Protein AF-A0A3C0NH94-F1 (afdb_monomer_lite)

Secondary structure (DSSP, 8-state):
---------------TTSS-EEEEEESSGGGEEEEEEEEE-TTS-EEEEEEEEE-BTBS-GGGTTTEEESSSEEEEEEE-S--SSEEEEEEEEEEE--SSS--EEEEEPPPEEE----PPPEEEEEEETTEEP-S-------TTS---EEEEEEEEE--TT--EEETTTTEEE-SEEEEEEE--SSTT---

pLDDT: mean 84.08, std 17.81, range [26.55, 98.25]

Foldseek 3Di:
DDDDDDDDDDPDPDDLPQFDFDKDKAAPCVFFAKKWKFKAAPVRHGPFDIDMFGCPVHGDPLQPVAWDDDNMIIGGRRGTPHRDFGKIKMKMKTAGPDPDDDRIDIDIDDIDGDHDPWWDKDWPAWDKQNHGDDPDDDDDADPVDGDFWIKIWTAIDGDPPDWDADPPPDGTDDRTDIDIATDDSDPPDHD

Sequence (191 aa):
INPSLGNQPSGVNPSPRDTILLNWTITNPKQLKQLKLIGRAPDGSVNSELKRFDFSKGIPNVLKNFCNLQEELTCKNVPTDARTPGDYVFEITADSNKESGENTISLKTDTIKIKPNIVPLKIVQLKVNDQAADTKYFIPLNSSKPIRFATISWQVEGGKDMKIELLPSPGKIPPVGCIIYPLSQQPSSQT

Structure (mmCIF, N/CA/C/O backbone):
data_AF-A0A3C0NH94-F1
#
_entry.id   AF-A0A3C0NH94-F1
#
loop_
_atom_site.group_PDB
_atom_site.id
_atom_site.type_symbol
_atom_site.label_atom_id
_atom_site.label_alt_id
_atom_site.label_comp_id
_atom_site.label_asym_id
_atom_site.label_entity_id
_atom_site.label_seq_id
_atom_site.pdbx_PDB_ins_code
_atom_site.Cartn_x
_atom_site.Cartn_y
_atom_site.Cartn_z
_atom_site.occupancy
_atom_site.B_iso_or_equiv
_atom_site.auth_seq_id
_atom_site.auth_comp_id
_atom_site.auth_asym_id
_atom_site.auth_atom_id
_atom_site.pdbx_PDB_model_num
ATOM 1 N N . ILE A 1 1 ? 18.261 -26.776 9.999 1.00 36.19 1 ILE A N 1
ATOM 2 C CA . ILE A 1 1 ? 17.664 -27.460 8.827 1.00 36.19 1 ILE A CA 1
ATOM 3 C C . ILE A 1 1 ? 17.069 -26.376 7.940 1.00 36.19 1 ILE A C 1
ATOM 5 O O . ILE A 1 1 ? 16.247 -25.608 8.418 1.00 36.19 1 ILE A O 1
ATOM 9 N N . ASN A 1 2 ? 17.590 -26.252 6.719 1.00 31.31 2 ASN A N 1
ATOM 10 C CA . ASN A 1 2 ? 17.098 -25.350 5.672 1.00 31.31 2 ASN A CA 1
ATOM 11 C C . ASN A 1 2 ? 15.660 -25.728 5.274 1.00 31.31 2 ASN A C 1
ATOM 13 O O . ASN A 1 2 ? 15.314 -26.909 5.353 1.00 31.31 2 ASN A O 1
ATOM 17 N N . PRO A 1 3 ? 14.883 -24.786 4.724 1.00 32.97 3 PRO A N 1
ATOM 18 C CA . PRO A 1 3 ? 14.208 -25.145 3.482 1.00 32.97 3 PRO A CA 1
ATOM 19 C C . PRO A 1 3 ? 14.277 -24.043 2.423 1.00 32.97 3 PRO A C 1
ATOM 21 O O . PRO A 1 3 ? 14.135 -22.852 2.697 1.00 32.97 3 PRO A O 1
ATOM 24 N N . SER A 1 4 ? 14.480 -24.489 1.188 1.00 28.69 4 SER A N 1
ATOM 25 C CA . SER A 1 4 ? 14.539 -23.698 -0.031 1.00 28.69 4 SER A CA 1
ATOM 26 C C . SER A 1 4 ? 13.310 -23.929 -0.925 1.00 28.69 4 SER A C 1
ATOM 28 O O . SER A 1 4 ? 12.775 -25.030 -0.988 1.00 28.69 4 SER A O 1
ATOM 30 N N . LEU A 1 5 ? 12.979 -22.857 -1.662 1.00 34.56 5 LEU A N 1
ATOM 31 C CA . LEU A 1 5 ? 12.438 -22.757 -3.033 1.00 34.56 5 LEU A CA 1
ATOM 32 C C . LEU A 1 5 ? 11.005 -23.215 -3.377 1.00 34.56 5 LEU A C 1
ATOM 34 O O . LEU A 1 5 ? 10.651 -24.386 -3.336 1.00 34.56 5 LEU A O 1
ATOM 38 N N . GLY A 1 6 ? 10.260 -22.258 -3.944 1.00 26.55 6 GLY A N 1
ATOM 39 C CA . GLY A 1 6 ? 9.135 -22.475 -4.854 1.00 26.55 6 GLY A CA 1
ATOM 40 C C . GLY A 1 6 ? 8.811 -21.185 -5.620 1.00 26.55 6 GLY A C 1
ATOM 41 O O . GLY A 1 6 ? 8.191 -20.282 -5.068 1.00 26.55 6 GLY A O 1
ATOM 42 N N . ASN A 1 7 ? 9.264 -21.087 -6.875 1.00 39.47 7 ASN A N 1
ATOM 43 C CA . ASN A 1 7 ? 8.880 -20.037 -7.828 1.00 39.47 7 ASN A CA 1
ATOM 44 C C . ASN A 1 7 ? 7.448 -20.286 -8.342 1.00 39.47 7 ASN A C 1
ATOM 46 O O . ASN A 1 7 ? 7.144 -21.403 -8.753 1.00 39.47 7 ASN A O 1
ATOM 50 N N . GLN A 1 8 ? 6.612 -19.246 -8.425 1.00 32.59 8 GLN A N 1
ATOM 51 C CA . GLN A 1 8 ? 5.420 -19.220 -9.287 1.00 32.59 8 GLN A CA 1
ATOM 52 C C . GLN A 1 8 ? 5.205 -17.801 -9.863 1.00 32.59 8 GLN A C 1
ATOM 54 O O . GLN A 1 8 ? 5.642 -16.827 -9.249 1.00 32.59 8 GLN A O 1
ATOM 59 N N . PRO A 1 9 ? 4.599 -17.682 -11.060 1.00 36.47 9 PRO A N 1
ATOM 60 C CA . PRO A 1 9 ? 4.755 -16.560 -11.977 1.00 36.47 9 PRO A CA 1
ATOM 61 C C . PRO A 1 9 ? 3.841 -15.372 -11.663 1.00 36.47 9 PRO A C 1
ATOM 63 O O . PRO A 1 9 ? 2.735 -15.511 -11.138 1.00 36.47 9 PRO A O 1
ATOM 66 N N . SER A 1 10 ? 4.325 -14.191 -12.041 1.00 40.06 10 SER A N 1
ATOM 67 C CA . SER A 1 10 ? 3.693 -12.889 -11.847 1.00 40.06 10 SER A CA 1
ATOM 68 C C . SER A 1 10 ? 2.416 -12.722 -12.677 1.00 40.06 10 SER A C 1
ATOM 70 O O . SER A 1 10 ? 2.455 -12.327 -13.837 1.00 40.06 10 SER A O 1
ATOM 72 N N . GLY A 1 11 ? 1.275 -12.952 -12.035 1.00 38.41 11 GLY A N 1
ATOM 73 C CA . GLY A 1 11 ? -0.020 -12.370 -12.383 1.00 38.41 11 GLY A CA 1
ATOM 74 C C . GLY A 1 11 ? -0.608 -11.761 -11.113 1.00 38.41 11 GLY A C 1
ATOM 75 O O . GLY A 1 11 ? -1.315 -12.438 -10.372 1.00 38.41 11 GLY A O 1
ATOM 76 N N . VAL A 1 12 ? -0.228 -10.523 -10.783 1.00 37.62 12 VAL A N 1
ATOM 77 C CA . VAL A 1 12 ? -0.539 -9.931 -9.472 1.00 37.62 12 VAL A CA 1
ATOM 78 C C . VAL A 1 12 ? -1.955 -9.356 -9.473 1.00 37.62 12 VAL A C 1
ATOM 80 O O . VAL A 1 12 ? -2.175 -8.184 -9.767 1.00 37.62 12 VAL A O 1
ATOM 83 N N . ASN A 1 13 ? -2.916 -10.195 -9.085 1.00 31.97 13 ASN A N 1
ATOM 84 C CA . ASN A 1 13 ? -4.036 -9.730 -8.269 1.00 31.97 13 ASN A CA 1
ATOM 85 C C . ASN A 1 13 ? -3.458 -9.213 -6.936 1.00 31.97 13 ASN A C 1
ATOM 87 O O . ASN A 1 13 ? -2.637 -9.919 -6.343 1.00 31.97 13 ASN A O 1
ATOM 91 N N . PRO A 1 14 ? -3.838 -8.017 -6.447 1.00 38.12 14 PRO A N 1
ATOM 92 C CA . PRO A 1 14 ? -3.273 -7.469 -5.219 1.00 38.12 14 PRO A CA 1
ATOM 93 C C . PRO A 1 14 ? -3.603 -8.388 -4.040 1.00 38.12 14 PRO A C 1
ATOM 95 O O . PRO A 1 14 ? -4.764 -8.570 -3.670 1.00 38.12 14 PRO A O 1
ATOM 98 N N . SER A 1 15 ? -2.567 -8.993 -3.462 1.00 41.06 15 SER A N 1
ATOM 99 C CA . SER A 1 15 ? -2.710 -9.875 -2.310 1.00 41.06 15 SER A CA 1
ATOM 100 C C . SER A 1 15 ? -2.838 -9.048 -1.016 1.00 41.06 15 SER A C 1
ATOM 102 O O . SER A 1 15 ? -2.363 -7.910 -0.948 1.00 41.06 15 SER A O 1
ATOM 104 N N . PRO A 1 16 ? -3.426 -9.596 0.061 1.00 48.19 16 PRO A N 1
ATOM 105 C CA . PRO A 1 16 ? -3.453 -8.954 1.380 1.00 48.19 16 PRO A CA 1
ATOM 106 C C . PRO A 1 16 ? -2.071 -8.643 1.989 1.00 48.19 16 PRO A C 1
ATOM 108 O O . PRO A 1 16 ? -2.018 -8.016 3.041 1.00 48.19 16 PRO A O 1
ATOM 111 N N . ARG A 1 17 ? -0.961 -9.082 1.371 1.00 54.53 17 ARG A N 1
ATOM 112 C CA . ARG A 1 17 ? 0.407 -8.937 1.903 1.00 54.53 17 ARG A CA 1
ATOM 113 C C . ARG A 1 17 ? 1.063 -7.577 1.631 1.00 54.53 17 ARG A C 1
ATOM 115 O O . ARG A 1 17 ? 2.121 -7.321 2.190 1.00 54.53 17 ARG A O 1
ATOM 122 N N . ASP A 1 18 ? 0.426 -6.702 0.851 1.00 75.06 18 ASP A N 1
ATOM 123 C CA . ASP A 1 18 ? 1.025 -5.431 0.405 1.00 75.06 18 ASP A CA 1
ATOM 124 C C . ASP A 1 18 ? 0.444 -4.197 1.121 1.00 75.06 18 ASP A C 1
ATOM 126 O O . ASP A 1 18 ? 0.333 -3.122 0.534 1.00 75.06 18 ASP A O 1
ATOM 130 N N . THR A 1 19 ? -0.012 -4.343 2.365 1.00 88.88 19 THR A N 1
ATOM 131 C CA . THR A 1 19 ? -0.553 -3.230 3.160 1.00 88.88 19 THR A CA 1
ATOM 132 C C . THR A 1 19 ? -0.076 -3.309 4.599 1.00 88.88 19 THR A C 1
ATOM 134 O O . THR A 1 19 ? 0.258 -4.386 5.096 1.00 88.88 19 THR A O 1
ATOM 137 N N . ILE A 1 20 ? -0.078 -2.173 5.294 1.00 93.88 20 ILE A N 1
ATOM 138 C CA . ILE A 1 20 ? 0.206 -2.153 6.730 1.00 93.88 20 ILE A CA 1
ATOM 139 C C . ILE A 1 20 ? -0.917 -2.891 7.472 1.00 93.88 20 ILE A C 1
ATOM 141 O O . ILE A 1 20 ? -2.104 -2.664 7.225 1.00 93.88 20 ILE A O 1
ATOM 145 N N . LEU A 1 21 ? -0.526 -3.790 8.374 1.00 95.75 21 LEU A N 1
ATOM 146 C CA . LEU A 1 21 ? -1.425 -4.531 9.249 1.00 95.75 21 LEU A CA 1
ATOM 147 C C . LEU A 1 21 ? -1.280 -4.001 10.670 1.00 95.75 21 LEU A C 1
ATOM 149 O O . LEU A 1 21 ? -0.165 -3.843 11.166 1.00 95.75 21 LEU A O 1
ATOM 153 N N . LEU A 1 22 ? -2.406 -3.744 11.322 1.00 96.44 22 LEU A N 1
ATOM 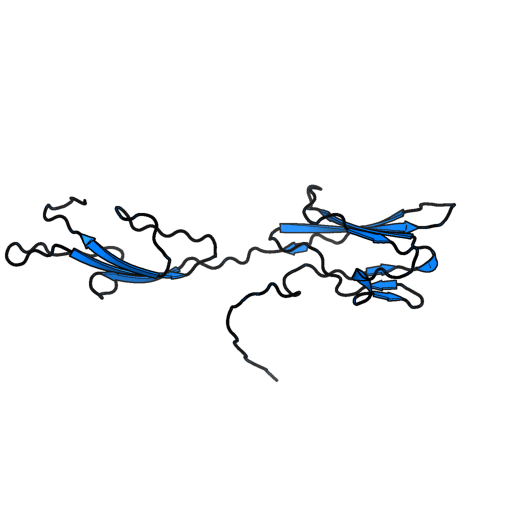154 C CA . LEU A 1 22 ? -2.438 -3.189 12.667 1.00 96.44 22 LEU A CA 1
ATOM 155 C C . LEU A 1 22 ? -3.026 -4.189 13.662 1.00 96.44 22 LEU A C 1
ATOM 157 O O . LEU A 1 22 ? -3.941 -4.955 13.348 1.00 96.44 22 LEU A O 1
ATOM 161 N N . ASN A 1 23 ? -2.494 -4.134 14.879 1.00 97.19 23 ASN A N 1
ATOM 162 C CA . ASN A 1 23 ? -2.961 -4.891 16.030 1.00 97.19 23 ASN A CA 1
ATOM 163 C C . ASN A 1 23 ? -3.324 -3.904 17.136 1.00 97.19 23 ASN A C 1
ATOM 165 O O . ASN A 1 23 ? -2.574 -2.958 17.377 1.00 97.19 23 ASN A O 1
ATOM 169 N N . TRP A 1 24 ? -4.434 -4.134 17.825 1.00 96.44 24 TRP A N 1
ATOM 170 C CA . TRP A 1 24 ? -4.807 -3.345 18.994 1.00 96.44 24 TRP A CA 1
ATOM 171 C C . TRP A 1 24 ? -5.719 -4.129 19.932 1.00 96.44 24 TRP A C 1
ATOM 173 O O . TRP A 1 24 ? -6.388 -5.086 19.532 1.00 96.44 24 TRP A O 1
ATOM 183 N N . THR A 1 25 ? -5.770 -3.668 21.178 1.00 96.31 25 THR A N 1
ATOM 184 C CA . THR A 1 25 ? -6.631 -4.215 22.223 1.00 96.31 25 THR A CA 1
ATOM 185 C C . THR A 1 25 ? -7.389 -3.082 22.895 1.00 96.31 25 THR A C 1
ATOM 187 O O . THR A 1 25 ? -6.811 -2.037 23.188 1.00 96.31 25 THR A O 1
ATOM 190 N N . ILE A 1 26 ? -8.684 -3.286 23.132 1.00 93.69 26 ILE A N 1
ATOM 191 C CA . ILE A 1 26 ? -9.534 -2.352 23.874 1.00 93.69 26 ILE A CA 1
ATOM 192 C C . ILE A 1 26 ? -9.996 -3.028 25.154 1.00 93.69 26 ILE A C 1
ATOM 194 O O . ILE A 1 26 ? -10.720 -4.028 25.121 1.00 93.69 26 ILE A O 1
ATOM 198 N N . THR A 1 27 ? -9.595 -2.434 26.273 1.00 91.81 27 THR A N 1
ATOM 199 C CA . THR A 1 27 ? -10.087 -2.790 27.599 1.00 91.81 27 THR A CA 1
ATOM 200 C C . THR A 1 27 ? -11.493 -2.210 27.782 1.00 91.81 27 THR A C 1
ATOM 202 O O . THR A 1 27 ? -11.806 -1.126 27.291 1.00 91.81 27 THR A O 1
ATOM 205 N N . ASN A 1 28 ? -12.380 -2.937 28.465 1.00 90.50 28 ASN A N 1
ATOM 206 C CA . ASN A 1 28 ? -13.786 -2.548 28.671 1.00 90.50 28 ASN A CA 1
ATOM 207 C C . ASN A 1 28 ? -14.612 -2.323 27.380 1.00 90.50 28 ASN A C 1
ATOM 209 O O . ASN A 1 28 ? -15.290 -1.298 27.244 1.00 90.50 28 ASN A O 1
ATOM 213 N N . PRO A 1 29 ? -14.665 -3.297 26.454 1.00 91.56 29 PRO A N 1
ATOM 214 C CA . PRO A 1 29 ? -15.331 -3.139 25.158 1.00 91.56 29 PRO A CA 1
ATOM 215 C C . PRO A 1 29 ? -16.841 -2.852 25.242 1.00 91.56 29 PRO A C 1
ATOM 217 O O . PRO A 1 29 ? -17.415 -2.333 24.293 1.00 91.56 29 PRO A O 1
ATOM 220 N N . LYS A 1 30 ? -17.495 -3.116 26.384 1.00 89.94 30 LYS A N 1
ATOM 221 C CA . LYS A 1 30 ? -18.917 -2.787 26.619 1.00 89.94 30 LYS A CA 1
ATOM 222 C C . LYS A 1 30 ? -19.221 -1.282 26.585 1.00 89.94 30 LYS A C 1
ATOM 224 O O . LYS A 1 30 ? -20.373 -0.898 26.411 1.00 89.94 30 LYS A O 1
ATOM 229 N N . GLN A 1 31 ? -18.212 -0.438 26.795 1.00 90.81 31 GLN A N 1
ATOM 230 C CA . GLN A 1 31 ? -18.354 1.022 26.752 1.00 90.81 31 GLN A CA 1
ATOM 231 C C . GLN A 1 31 ? -18.053 1.590 25.361 1.00 90.81 31 GLN A C 1
ATOM 233 O O . GLN A 1 31 ? -18.284 2.770 25.114 1.00 90.81 31 GLN A O 1
ATOM 238 N N . LEU A 1 32 ? -17.532 0.765 24.448 1.00 92.19 32 LEU A N 1
ATOM 239 C CA . LEU A 1 32 ? -17.107 1.206 23.131 1.00 92.19 32 LEU A CA 1
ATOM 240 C C . LEU A 1 32 ? -18.320 1.502 22.248 1.00 92.19 32 LEU A C 1
ATOM 242 O O . LEU A 1 32 ? -19.110 0.612 21.935 1.00 92.19 32 LEU A O 1
ATOM 246 N N . LYS A 1 33 ? -18.437 2.753 21.804 1.00 93.25 33 LYS A N 1
ATOM 247 C CA . LYS A 1 33 ? -19.457 3.177 20.841 1.00 93.25 33 LYS A CA 1
ATOM 248 C C . LYS A 1 33 ? -18.917 3.139 19.419 1.00 93.25 33 LYS A C 1
ATOM 250 O O . LYS A 1 33 ? -19.570 2.618 18.521 1.00 93.25 33 LYS A O 1
ATOM 255 N N . GLN A 1 34 ? -17.736 3.710 19.209 1.00 95.06 34 GLN A N 1
ATOM 256 C CA . GLN A 1 34 ? -17.161 3.874 17.879 1.00 95.06 34 GLN A CA 1
ATOM 257 C C . GLN A 1 34 ? -15.635 3.839 17.935 1.00 95.06 34 GLN A C 1
ATOM 259 O O . GLN A 1 34 ? -15.036 4.356 18.875 1.00 95.06 34 GLN A O 1
ATOM 264 N N . LEU A 1 35 ? -15.010 3.293 16.890 1.00 96.19 35 LEU A N 1
ATOM 265 C CA . LEU A 1 35 ? -13.593 3.511 16.600 1.00 96.19 35 LEU A CA 1
ATOM 266 C C . LEU A 1 35 ? -13.419 4.345 15.339 1.00 96.19 35 LEU A C 1
ATOM 268 O O . LEU A 1 35 ? -14.137 4.170 14.354 1.00 96.19 35 LEU A O 1
ATOM 272 N N . LYS A 1 36 ? -12.422 5.219 15.360 1.00 97.31 36 LYS A N 1
ATOM 273 C CA . LYS A 1 36 ? -11.913 5.955 14.205 1.00 97.31 36 LYS A CA 1
ATOM 274 C C . LYS A 1 36 ? -10.475 5.512 13.976 1.00 97.31 36 LYS A C 1
ATOM 276 O O . LYS A 1 36 ? -9.703 5.488 14.926 1.00 97.31 36 LYS A O 1
ATOM 281 N N . LEU A 1 37 ? -10.127 5.169 12.746 1.00 97.88 37 LEU A N 1
ATOM 282 C CA . LEU A 1 37 ? -8.763 4.847 12.336 1.00 97.88 37 LEU A CA 1
ATOM 283 C C . LEU A 1 37 ? -8.388 5.759 11.175 1.00 97.88 37 LEU A C 1
ATOM 285 O O . LEU A 1 37 ? -9.115 5.803 10.187 1.00 97.88 37 LEU A O 1
ATOM 289 N N . ILE A 1 38 ? -7.274 6.468 11.283 1.00 98.19 38 ILE A N 1
ATOM 290 C CA . ILE A 1 38 ? -6.761 7.343 10.225 1.00 98.19 38 ILE A CA 1
ATOM 291 C C . ILE A 1 38 ? -5.243 7.213 10.147 1.00 98.19 38 ILE A C 1
ATOM 293 O O . ILE A 1 38 ? -4.589 7.075 11.180 1.00 98.19 38 ILE A O 1
ATOM 297 N N . GLY A 1 39 ? -4.678 7.259 8.941 1.00 97.81 39 GLY A N 1
ATOM 298 C CA . GLY A 1 39 ? -3.233 7.348 8.747 1.00 97.81 39 GLY A CA 1
ATOM 299 C C . GLY A 1 39 ? -2.821 8.727 8.243 1.00 97.81 39 GLY A C 1
ATOM 300 O O . GLY A 1 39 ? -3.446 9.301 7.344 1.00 97.81 39 GLY A O 1
ATOM 301 N N . ARG A 1 40 ? -1.771 9.275 8.853 1.00 97.81 40 ARG A N 1
ATOM 302 C CA . ARG A 1 40 ? -1.187 10.564 8.483 1.00 97.81 40 ARG A CA 1
ATOM 303 C C . ARG A 1 40 ? 0.309 10.437 8.251 1.00 97.81 40 ARG A C 1
ATOM 305 O O . ARG A 1 40 ? 0.966 9.624 8.895 1.00 97.81 40 ARG A O 1
ATOM 312 N N . ALA A 1 41 ? 0.863 11.279 7.393 1.00 96.38 41 ALA A N 1
ATOM 313 C CA . ALA A 1 41 ? 2.302 11.485 7.347 1.00 96.38 41 ALA A CA 1
ATOM 314 C C . ALA A 1 41 ? 2.775 12.274 8.589 1.00 96.38 41 ALA A C 1
ATOM 316 O O . ALA A 1 41 ? 1.956 12.893 9.279 1.00 96.38 41 ALA A O 1
ATOM 317 N N . PRO A 1 42 ? 4.089 12.289 8.891 1.00 93.06 42 PRO A N 1
ATOM 318 C CA . PRO A 1 42 ? 4.633 13.046 10.023 1.00 93.06 42 PRO A CA 1
ATOM 319 C C . PRO A 1 42 ? 4.331 14.554 9.993 1.00 93.06 42 PRO A C 1
ATOM 321 O O . PRO A 1 42 ? 4.317 15.190 11.041 1.00 93.06 42 PRO A O 1
ATOM 324 N N . ASP A 1 43 ? 4.054 15.121 8.814 1.00 93.94 43 ASP A N 1
ATOM 325 C CA . ASP A 1 43 ? 3.633 16.519 8.634 1.00 93.94 43 ASP A CA 1
ATOM 326 C C . ASP A 1 43 ? 2.135 16.763 8.929 1.00 93.94 43 ASP A C 1
ATOM 328 O O . ASP A 1 43 ? 1.650 17.890 8.842 1.00 93.94 43 ASP A O 1
ATOM 332 N N . GLY A 1 44 ? 1.391 15.712 9.288 1.00 93.50 44 GLY A N 1
ATOM 333 C CA . GLY A 1 44 ? -0.035 15.752 9.598 1.00 93.50 44 GLY A CA 1
ATOM 334 C C . GLY A 1 44 ? -0.965 15.585 8.392 1.00 93.50 44 GLY A C 1
ATOM 335 O O . GLY A 1 44 ? -2.180 15.452 8.597 1.00 93.50 44 GLY A O 1
ATOM 336 N N . SER A 1 45 ? -0.446 15.547 7.161 1.00 95.69 45 SER A N 1
ATOM 337 C CA . SER A 1 45 ? -1.246 15.292 5.957 1.00 95.69 45 SER A CA 1
ATOM 338 C C . SER A 1 45 ? -1.848 13.885 5.979 1.00 95.69 45 SER A C 1
ATOM 340 O O . SER A 1 45 ? -1.255 12.945 6.501 1.00 95.69 45 SER A O 1
ATOM 342 N N . VAL A 1 46 ? -3.069 13.730 5.463 1.00 96.50 46 VAL A N 1
ATOM 343 C CA . VAL A 1 46 ? -3.760 12.431 5.441 1.00 96.50 46 VAL A CA 1
ATOM 344 C C . VAL A 1 46 ? -3.259 11.621 4.251 1.00 96.50 46 VAL A C 1
ATOM 346 O O . VAL A 1 46 ? -3.373 12.069 3.113 1.00 96.50 46 VAL A O 1
ATOM 349 N N . ASN A 1 47 ? -2.740 10.423 4.513 1.00 95.00 47 ASN A N 1
ATOM 350 C CA . ASN A 1 47 ? -2.273 9.486 3.487 1.00 95.00 47 ASN A CA 1
ATOM 351 C C . ASN A 1 47 ? -2.882 8.078 3.620 1.00 95.00 47 ASN A C 1
ATOM 353 O O . ASN A 1 47 ? -2.594 7.204 2.806 1.00 95.00 47 ASN A O 1
ATOM 357 N N . SER A 1 48 ? -3.757 7.872 4.606 1.00 96.12 48 SER A N 1
ATOM 358 C CA . SER A 1 48 ? -4.680 6.741 4.694 1.00 96.12 48 SER A CA 1
ATOM 359 C C . SER A 1 48 ? -6.011 7.238 5.259 1.00 96.12 48 SER A C 1
ATOM 361 O O . SER A 1 48 ? -6.052 7.972 6.252 1.00 96.12 48 SER A O 1
ATOM 363 N N . GLU A 1 49 ? -7.101 6.903 4.573 1.00 96.44 49 GLU A N 1
ATOM 364 C CA . GLU A 1 49 ? -8.408 7.518 4.785 1.00 96.44 49 GLU A CA 1
ATOM 365 C C . GLU A 1 49 ? -9.000 7.198 6.164 1.00 96.44 49 GLU A C 1
ATOM 367 O O . GLU A 1 49 ? -8.772 6.138 6.753 1.00 96.44 49 GLU A O 1
ATOM 372 N N . LEU A 1 50 ? -9.823 8.120 6.674 1.00 97.06 50 LEU A N 1
ATOM 373 C CA . LEU A 1 50 ? -10.525 7.936 7.939 1.00 97.06 50 LEU A CA 1
ATOM 374 C C . LEU A 1 50 ? -11.578 6.826 7.826 1.00 97.06 50 LEU A C 1
ATOM 376 O O . LEU A 1 50 ? -12.626 7.000 7.204 1.00 97.06 50 LEU A O 1
ATOM 380 N N . LYS A 1 51 ? -11.356 5.725 8.538 1.00 97.19 51 LYS A N 1
ATOM 381 C CA . LYS A 1 51 ? -12.312 4.629 8.707 1.00 97.19 51 LYS A CA 1
ATOM 382 C C . LYS A 1 51 ? -13.044 4.776 10.032 1.00 97.19 51 LYS A C 1
ATOM 384 O O . LYS A 1 51 ? -12.428 5.037 11.064 1.00 97.19 51 LYS A O 1
ATOM 389 N N . ARG A 1 52 ? -14.364 4.592 10.010 1.00 97.19 52 ARG A N 1
ATOM 390 C CA . ARG A 1 52 ? -15.221 4.606 11.202 1.00 97.19 52 ARG A CA 1
ATOM 391 C C . ARG A 1 52 ? -15.854 3.237 11.386 1.00 97.19 52 ARG A C 1
ATOM 393 O O . ARG A 1 52 ? -16.419 2.684 10.447 1.00 97.19 52 ARG A O 1
ATOM 400 N N . PHE A 1 53 ? -15.770 2.710 12.595 1.00 96.38 53 PHE A N 1
ATOM 401 C CA . PHE A 1 53 ? -16.316 1.417 12.972 1.00 96.38 53 PHE A CA 1
ATOM 402 C C . PHE A 1 53 ? -17.340 1.632 14.082 1.00 96.38 53 PHE A C 1
ATOM 404 O O . PHE A 1 53 ? -16.976 2.054 15.177 1.00 96.38 53 PHE A O 1
ATOM 411 N N . ASP A 1 54 ? -18.610 1.373 13.787 1.00 95.12 54 ASP A N 1
ATOM 412 C CA . ASP A 1 54 ? -19.704 1.477 14.753 1.00 95.12 54 ASP A CA 1
ATOM 413 C C . ASP A 1 54 ? -19.848 0.165 15.535 1.00 95.12 54 ASP A C 1
ATOM 415 O O . ASP A 1 54 ? -20.088 -0.890 14.945 1.00 95.12 54 ASP A O 1
ATOM 419 N N . PHE A 1 55 ? -19.697 0.244 16.858 1.00 94.44 55 PHE A N 1
ATOM 420 C CA . PHE A 1 55 ? -19.804 -0.885 17.784 1.00 94.44 55 PHE A CA 1
ATOM 421 C C . PHE A 1 55 ? -21.143 -0.935 18.531 1.00 94.44 55 PHE A C 1
ATOM 423 O O . PHE A 1 55 ? -21.358 -1.838 19.340 1.00 94.44 55 PHE A O 1
ATOM 430 N N . SER A 1 56 ? -22.084 -0.029 18.234 1.00 89.69 56 SER A N 1
ATOM 431 C CA . SER A 1 56 ? -23.406 0.024 18.879 1.00 89.69 56 SER A CA 1
ATOM 432 C C . SER A 1 56 ? -24.211 -1.275 18.753 1.00 89.69 56 SER A C 1
ATOM 434 O O . SER A 1 56 ? -25.064 -1.557 19.592 1.00 89.69 56 SER A O 1
ATOM 436 N N . LYS A 1 57 ? -23.923 -2.088 17.727 1.00 91.00 57 LYS A N 1
ATOM 437 C CA . LYS A 1 57 ? -24.555 -3.393 17.461 1.00 91.00 57 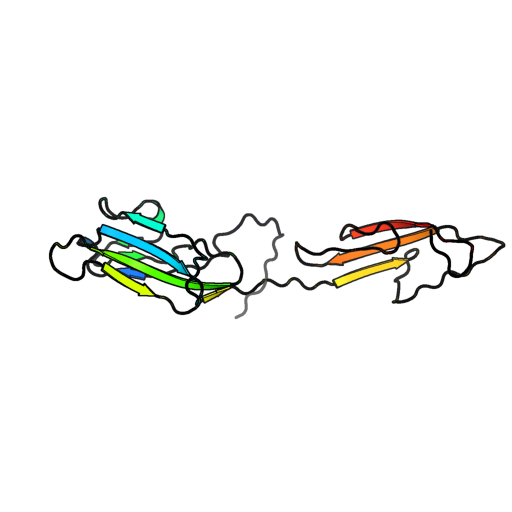LYS A CA 1
ATOM 438 C C . LYS A 1 57 ? -23.575 -4.571 17.587 1.00 91.00 57 LYS A C 1
ATOM 440 O O . LYS A 1 57 ? -23.806 -5.628 17.002 1.00 91.00 57 LYS A O 1
ATOM 445 N N . GLY A 1 58 ? -22.480 -4.396 18.327 1.00 91.06 58 GLY A N 1
ATOM 446 C CA . GLY A 1 58 ? -21.389 -5.368 18.434 1.00 91.06 58 GLY A CA 1
ATOM 447 C C . GLY A 1 58 ? -20.309 -5.167 17.367 1.00 91.06 58 GLY A C 1
ATOM 448 O O . GLY A 1 58 ? -20.202 -4.096 16.780 1.00 91.06 58 GLY A O 1
ATOM 449 N N . ILE A 1 59 ? -19.481 -6.189 17.122 1.00 95.62 59 ILE A N 1
ATOM 450 C CA . ILE A 1 59 ? -18.345 -6.076 16.189 1.00 95.62 59 ILE A CA 1
ATOM 451 C C . ILE A 1 59 ? -18.854 -5.856 14.745 1.00 95.62 59 ILE A C 1
ATOM 453 O O . ILE A 1 59 ? -19.574 -6.718 14.221 1.00 95.62 59 ILE A O 1
ATOM 457 N N . PRO A 1 60 ? -18.448 -4.766 14.059 1.00 96.19 60 PRO A N 1
ATOM 458 C CA . PRO A 1 60 ? -18.820 -4.530 12.667 1.00 96.19 60 PRO A CA 1
ATOM 459 C C . PRO A 1 60 ? -18.349 -5.658 11.742 1.00 96.19 60 PRO A C 1
ATOM 461 O O . PRO A 1 60 ? -17.271 -6.219 11.930 1.00 96.19 60 PRO A O 1
ATOM 464 N N . ASN A 1 61 ? -19.114 -5.946 10.681 1.00 95.19 61 ASN A N 1
ATOM 465 C CA . ASN A 1 61 ? -18.828 -7.052 9.751 1.00 95.19 61 ASN A CA 1
ATOM 466 C C . ASN A 1 61 ? -17.394 -7.041 9.202 1.00 95.19 61 ASN A C 1
ATOM 468 O O . ASN A 1 61 ? -16.758 -8.089 9.138 1.00 95.19 61 ASN A O 1
ATOM 472 N N . VAL A 1 62 ? -16.871 -5.859 8.869 1.00 94.50 62 VAL A N 1
ATOM 473 C CA . VAL A 1 62 ? -15.510 -5.683 8.333 1.00 94.50 62 VAL A CA 1
ATOM 474 C C . VAL A 1 62 ? -14.405 -6.075 9.321 1.00 94.50 62 VAL A C 1
ATOM 476 O O . VAL A 1 62 ? -13.285 -6.337 8.901 1.00 94.50 62 VAL A O 1
ATOM 479 N N . LEU A 1 63 ? -14.716 -6.142 10.619 1.00 96.69 63 LEU A N 1
ATOM 480 C CA . LEU A 1 63 ? -13.784 -6.493 11.689 1.00 96.69 63 LEU A CA 1
ATOM 481 C C . LEU A 1 63 ? -13.980 -7.916 12.231 1.00 96.69 63 LEU A C 1
ATOM 483 O O . LEU A 1 63 ? -13.114 -8.402 12.952 1.00 96.69 63 LEU A O 1
ATOM 487 N N . LYS A 1 64 ? -15.063 -8.618 11.875 1.00 95.56 64 LYS A N 1
ATOM 488 C CA . LYS A 1 64 ? -15.392 -9.944 12.439 1.00 95.56 64 LYS A CA 1
ATOM 489 C C . LYS A 1 64 ? -14.297 -10.994 12.250 1.00 95.56 64 LYS A C 1
ATOM 491 O O . LYS A 1 64 ? -14.090 -11.815 13.131 1.00 95.56 64 LYS A O 1
ATOM 496 N N . ASN A 1 65 ? -13.583 -10.946 11.126 1.00 95.81 65 ASN A N 1
ATOM 497 C CA . ASN A 1 65 ? -12.506 -11.898 10.829 1.00 95.81 65 ASN A CA 1
ATOM 498 C C . ASN A 1 65 ? -11.169 -11.533 11.492 1.00 95.81 65 ASN A C 1
ATOM 500 O O . ASN A 1 65 ? -10.225 -12.314 11.429 1.00 95.81 65 ASN A O 1
ATOM 504 N N . PHE A 1 66 ? -11.077 -10.347 12.094 1.00 97.06 66 PHE A N 1
ATOM 505 C CA . PHE A 1 66 ? -9.839 -9.817 12.662 1.00 97.06 66 PHE A CA 1
ATOM 506 C C . PHE A 1 66 ? -9.923 -9.615 14.172 1.00 97.06 66 PHE A C 1
ATOM 508 O O . PHE A 1 66 ? -8.895 -9.590 14.846 1.00 97.06 66 PHE A O 1
ATOM 515 N N . CYS A 1 67 ? -11.133 -9.456 14.703 1.00 96.94 67 CYS A N 1
ATOM 516 C CA . CYS A 1 67 ? -11.370 -9.124 16.094 1.00 96.94 67 CYS A CA 1
ATOM 517 C C . CYS A 1 67 ? -12.092 -10.252 16.826 1.00 96.94 67 CYS A C 1
ATOM 519 O O . CYS A 1 67 ? -13.090 -10.786 16.346 1.00 96.94 67 CYS A O 1
ATOM 521 N N . ASN A 1 68 ? -11.611 -10.558 18.026 1.00 96.38 68 ASN A N 1
ATOM 522 C CA . ASN A 1 68 ? -12.244 -11.467 18.968 1.00 96.38 68 ASN A CA 1
ATOM 523 C C . ASN A 1 68 ? -12.660 -10.674 20.213 1.00 96.38 68 ASN A C 1
ATOM 525 O O . ASN A 1 68 ? -11.866 -9.895 20.742 1.00 96.38 68 ASN A O 1
ATOM 529 N N . LEU A 1 69 ? -13.911 -10.846 20.640 1.00 94.25 69 LEU A N 1
ATOM 530 C CA . LEU A 1 69 ? -14.470 -10.208 21.827 1.00 94.25 69 LEU A CA 1
ATOM 531 C C . LEU A 1 69 ? -14.634 -11.253 22.933 1.00 94.25 69 LEU A C 1
ATOM 533 O O . LEU A 1 69 ? -15.483 -12.138 22.828 1.00 94.25 69 LEU A O 1
ATOM 537 N N . GLN A 1 70 ? -13.836 -11.111 23.989 1.00 91.06 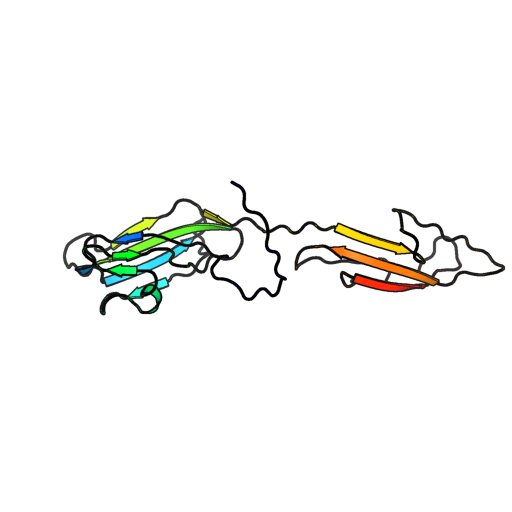70 GLN A N 1
ATOM 538 C CA . GLN A 1 70 ? -13.935 -11.880 25.231 1.00 91.06 70 GLN A CA 1
ATOM 539 C C . GLN A 1 70 ? -14.128 -10.899 26.400 1.00 91.06 70 GLN A C 1
ATOM 541 O O . GLN A 1 70 ? -15.104 -10.148 26.411 1.00 91.06 70 GLN A O 1
ATOM 546 N N . GLU A 1 71 ? -13.208 -10.865 27.364 1.00 92.50 71 GLU A N 1
ATOM 547 C CA . GLU A 1 71 ? -13.145 -9.803 28.380 1.00 92.50 71 GLU A CA 1
ATOM 548 C C . GLU A 1 71 ? -12.676 -8.475 27.768 1.00 92.50 71 GLU A C 1
ATOM 550 O O . GLU A 1 71 ? -13.167 -7.398 28.111 1.00 92.50 71 GLU A O 1
ATOM 555 N N . GLU A 1 72 ? -11.784 -8.575 26.786 1.00 96.00 72 GLU A N 1
ATOM 556 C CA . GLU A 1 72 ? -11.262 -7.476 25.984 1.00 96.00 72 GLU A CA 1
ATOM 557 C C . GLU A 1 72 ? -11.633 -7.679 24.511 1.00 96.00 72 GLU A C 1
ATOM 559 O O . GLU A 1 72 ? -11.932 -8.794 24.066 1.00 96.00 72 GLU A O 1
ATOM 564 N N . LEU A 1 73 ? -11.619 -6.594 23.735 1.00 95.94 73 LEU A N 1
ATOM 565 C CA . LEU A 1 73 ? -11.691 -6.678 22.279 1.00 95.94 73 LEU A CA 1
ATOM 566 C C . LEU A 1 73 ? -10.269 -6.680 21.725 1.00 95.94 73 LEU A C 1
ATOM 568 O O . LEU A 1 73 ? -9.609 -5.641 21.713 1.00 95.94 73 LEU A O 1
ATOM 572 N N . THR A 1 74 ? -9.812 -7.831 21.240 1.00 97.81 74 THR A N 1
ATOM 573 C CA . THR A 1 74 ? -8.495 -7.978 20.613 1.00 97.81 74 THR A CA 1
ATOM 574 C C . THR A 1 74 ? -8.650 -8.059 19.103 1.00 97.81 74 THR A C 1
ATOM 576 O O . THR A 1 74 ? -9.253 -9.002 18.594 1.00 97.81 74 THR A O 1
ATOM 579 N N . CYS A 1 75 ? -8.062 -7.108 18.383 1.00 97.19 75 CYS A N 1
ATOM 580 C CA . CYS A 1 75 ? -8.035 -7.068 16.926 1.00 97.19 75 CYS A CA 1
ATOM 581 C C . CYS A 1 75 ? -6.613 -7.321 16.420 1.00 97.19 75 CYS A C 1
ATOM 583 O O . CYS A 1 75 ? -5.669 -6.649 16.838 1.00 97.19 75 CYS A O 1
ATOM 585 N N . LYS A 1 76 ? -6.454 -8.296 15.522 1.00 97.31 76 LYS A N 1
ATOM 586 C CA . LYS A 1 76 ? -5.162 -8.689 14.952 1.00 97.31 76 LYS A CA 1
ATOM 587 C C . LYS A 1 76 ? -5.196 -8.662 13.433 1.00 97.31 76 LYS A C 1
ATOM 589 O O . LYS A 1 76 ? -6.171 -9.085 12.818 1.00 97.31 76 LYS A O 1
ATOM 594 N N . ASN A 1 77 ? -4.083 -8.243 12.844 1.00 95.94 77 ASN A N 1
ATOM 595 C CA . ASN A 1 77 ? -3.845 -8.193 11.409 1.00 95.94 77 ASN A CA 1
ATOM 596 C C . ASN A 1 77 ? -4.924 -7.410 10.651 1.00 95.94 77 ASN A C 1
ATOM 598 O O . ASN A 1 77 ? -5.313 -7.808 9.554 1.00 95.94 77 ASN A O 1
ATOM 602 N N . VAL A 1 78 ? -5.428 -6.314 11.229 1.00 96.00 78 VAL A N 1
ATOM 603 C CA . VAL A 1 78 ? -6.444 -5.501 10.558 1.00 96.00 78 VAL A CA 1
ATOM 604 C C . VAL A 1 78 ? -5.776 -4.731 9.418 1.00 96.00 78 VAL A C 1
ATOM 606 O O . VAL A 1 78 ? -4.860 -3.946 9.683 1.00 96.00 78 VAL A O 1
ATOM 609 N N . PRO A 1 79 ? -6.196 -4.934 8.157 1.00 95.19 79 PRO A N 1
ATOM 610 C CA . PRO A 1 79 ? -5.559 -4.286 7.025 1.00 95.19 79 PRO A CA 1
ATOM 611 C C . PRO A 1 79 ? -5.940 -2.809 6.940 1.00 95.19 79 PRO A C 1
ATOM 613 O O . PRO A 1 79 ? -7.114 -2.425 7.019 1.00 95.19 79 PRO A O 1
ATOM 616 N N . THR A 1 80 ? -4.938 -1.970 6.714 1.00 95.25 80 THR A N 1
ATOM 617 C CA . THR A 1 80 ? -5.144 -0.574 6.332 1.00 95.25 80 THR A CA 1
ATOM 618 C C . THR A 1 80 ? -5.325 -0.464 4.812 1.00 95.25 80 THR A C 1
ATOM 620 O O . THR A 1 80 ? -5.397 -1.454 4.087 1.00 95.25 80 THR A O 1
ATOM 623 N N . ASP A 1 81 ? -5.518 0.753 4.326 1.00 93.62 81 ASP A N 1
ATOM 624 C CA . ASP A 1 81 ? -5.479 1.134 2.909 1.00 93.62 81 ASP A CA 1
ATOM 625 C C . ASP A 1 81 ? -4.097 1.673 2.484 1.00 93.62 81 ASP A C 1
ATOM 627 O O . ASP A 1 81 ? -3.899 1.992 1.313 1.00 93.62 81 ASP A O 1
ATOM 631 N N . ALA A 1 82 ? -3.126 1.727 3.404 1.00 94.31 82 ALA A N 1
ATOM 632 C CA . ALA A 1 82 ? -1.773 2.201 3.131 1.00 94.31 82 ALA A CA 1
ATOM 633 C C . ALA A 1 82 ? -0.977 1.182 2.307 1.00 94.31 82 ALA A C 1
ATOM 635 O O . ALA A 1 82 ? -0.428 0.212 2.837 1.00 94.31 82 ALA A O 1
ATOM 636 N N . ARG A 1 83 ? -0.920 1.430 0.996 1.00 90.44 83 ARG A N 1
ATOM 637 C CA . ARG A 1 83 ? -0.259 0.570 -0.001 1.00 90.44 83 ARG A CA 1
ATOM 638 C C . ARG A 1 83 ? 0.859 1.267 -0.766 1.00 90.44 83 ARG A C 1
ATOM 640 O O . ARG A 1 83 ? 1.636 0.608 -1.452 1.00 90.44 83 ARG A O 1
ATOM 647 N N . THR A 1 84 ? 0.923 2.593 -0.705 1.00 89.88 84 THR A N 1
ATOM 648 C CA . THR A 1 84 ? 1.885 3.377 -1.480 1.00 89.88 84 THR A CA 1
ATOM 649 C C . THR A 1 84 ? 3.132 3.683 -0.654 1.00 89.88 84 THR A C 1
ATOM 651 O O . THR A 1 84 ? 3.040 3.826 0.569 1.00 89.88 84 THR A O 1
ATOM 654 N N . PRO A 1 85 ? 4.309 3.798 -1.294 1.00 91.12 85 PRO A N 1
ATOM 655 C CA . PRO A 1 85 ? 5.516 4.228 -0.608 1.00 91.12 85 PRO A CA 1
ATOM 656 C C . PRO A 1 85 ? 5.323 5.564 0.109 1.00 91.12 85 PRO A C 1
ATOM 658 O O . PRO A 1 85 ? 4.738 6.491 -0.449 1.00 91.12 85 PRO A O 1
ATOM 661 N N . GLY A 1 86 ? 5.831 5.657 1.332 1.00 93.38 86 GLY A N 1
ATOM 662 C CA . GLY A 1 86 ? 5.645 6.824 2.186 1.00 93.38 86 GLY A CA 1
ATOM 663 C C . GLY A 1 86 ? 5.787 6.501 3.668 1.00 93.38 86 GLY A C 1
ATOM 664 O O . GLY A 1 86 ? 5.982 5.344 4.052 1.00 93.38 86 GLY A O 1
ATOM 665 N N . ASP A 1 87 ? 5.680 7.550 4.479 1.00 96.12 87 ASP A N 1
ATOM 666 C CA . ASP A 1 87 ? 5.722 7.487 5.938 1.00 96.12 87 ASP A CA 1
ATOM 667 C C . ASP A 1 87 ? 4.311 7.598 6.513 1.00 96.12 87 ASP A C 1
ATOM 669 O O . ASP A 1 87 ? 3.556 8.493 6.141 1.00 96.12 87 ASP A O 1
ATOM 673 N N . TYR A 1 88 ? 3.962 6.703 7.433 1.00 97.56 88 TYR A N 1
ATOM 674 C CA . TYR A 1 88 ? 2.623 6.584 8.003 1.00 97.56 88 TYR A CA 1
ATOM 675 C C . TYR A 1 88 ? 2.677 6.556 9.527 1.00 97.56 88 TYR A C 1
ATOM 677 O O . TYR A 1 88 ? 3.418 5.778 10.119 1.00 97.56 88 TYR A O 1
ATOM 685 N N . VAL A 1 89 ? 1.825 7.351 10.156 1.00 98.12 89 VAL A N 1
ATOM 686 C CA . VAL A 1 89 ? 1.496 7.319 11.578 1.00 98.12 89 VAL A CA 1
ATOM 687 C C . VAL A 1 89 ? 0.002 7.048 11.666 1.00 98.12 89 VAL A C 1
ATOM 689 O O . VAL A 1 89 ? -0.807 7.859 11.209 1.00 98.12 89 VAL A O 1
ATOM 692 N N . PHE A 1 90 ? -0.374 5.897 12.219 1.00 98.25 90 PHE A N 1
ATOM 693 C CA . PHE A 1 90 ? -1.780 5.558 12.405 1.00 98.25 90 PHE A CA 1
ATOM 694 C C . PHE A 1 90 ? -2.258 6.042 13.756 1.00 98.25 90 PHE A C 1
ATOM 696 O O . PHE A 1 90 ? -1.613 5.793 14.769 1.00 98.25 90 PHE A O 1
ATOM 703 N N . GLU A 1 91 ? -3.412 6.693 13.760 1.00 97.69 91 GLU A N 1
ATOM 704 C CA . GLU A 1 91 ? -4.124 7.100 14.958 1.00 97.69 91 GLU A CA 1
ATOM 705 C C . GLU A 1 91 ? -5.422 6.301 15.065 1.00 97.69 91 GLU A C 1
ATOM 707 O O . GLU A 1 91 ? -6.240 6.299 14.137 1.00 97.69 91 GLU A O 1
ATOM 712 N N . ILE A 1 92 ? -5.600 5.620 16.197 1.00 97.00 92 ILE A N 1
ATOM 713 C CA . ILE A 1 92 ? -6.852 4.968 16.564 1.00 97.00 92 ILE A CA 1
ATOM 714 C C . ILE A 1 92 ? -7.500 5.736 17.708 1.00 97.00 92 ILE A C 1
ATOM 716 O O . ILE A 1 92 ? -6.897 5.940 18.758 1.00 97.00 92 ILE A O 1
ATOM 720 N N . THR A 1 93 ? -8.745 6.146 17.505 1.00 96.62 93 THR A N 1
ATOM 721 C CA . THR A 1 93 ? -9.520 6.900 18.485 1.00 96.62 93 THR A CA 1
ATOM 722 C C . THR A 1 93 ? -10.766 6.113 18.870 1.00 96.62 93 THR A C 1
ATOM 724 O O . THR A 1 93 ? -11.574 5.773 18.004 1.00 96.62 93 THR A O 1
ATOM 727 N N . ALA A 1 94 ? -10.924 5.828 20.158 1.00 94.75 94 ALA A N 1
ATOM 728 C CA . ALA A 1 94 ? -12.058 5.127 20.742 1.00 94.75 94 ALA A CA 1
ATOM 729 C C . ALA A 1 94 ? -13.007 6.116 21.416 1.00 94.75 94 ALA A C 1
ATOM 731 O O . ALA A 1 94 ? -12.623 6.779 22.376 1.00 94.75 94 ALA A O 1
ATOM 732 N N . ASP A 1 95 ? -14.245 6.179 20.926 1.00 92.88 95 ASP A N 1
ATOM 733 C CA . ASP A 1 95 ? -15.318 6.964 21.529 1.00 92.88 95 ASP A CA 1
ATOM 734 C C . ASP A 1 95 ? -16.140 6.064 22.474 1.00 92.88 95 ASP A C 1
ATOM 736 O O . ASP A 1 95 ? -16.605 4.983 22.084 1.00 92.88 95 ASP A O 1
ATOM 740 N N . SER A 1 96 ? -16.350 6.525 23.706 1.00 88.94 96 SER A N 1
ATOM 741 C CA . SER A 1 96 ? -17.118 5.844 24.751 1.00 88.94 96 SER A CA 1
ATOM 742 C C . SER A 1 96 ? -18.586 6.287 24.780 1.00 88.94 96 SER A C 1
ATOM 744 O O . SER A 1 96 ? -18.938 7.380 24.336 1.00 88.94 96 SER A O 1
ATOM 746 N N . ASN A 1 97 ? -19.458 5.432 25.315 1.00 81.38 97 ASN A N 1
ATOM 747 C CA . ASN A 1 97 ? -20.865 5.732 25.597 1.00 81.38 97 ASN A CA 1
ATOM 748 C C . ASN A 1 97 ? -21.117 6.307 27.006 1.00 81.38 97 ASN A C 1
ATOM 750 O O . ASN A 1 97 ? -22.272 6.533 27.356 1.00 81.38 97 ASN A O 1
ATOM 754 N N . LYS A 1 98 ? -20.074 6.520 27.819 1.00 77.38 98 LYS A N 1
ATOM 755 C CA . LYS A 1 98 ? -20.213 7.090 29.167 1.00 77.38 98 LYS A CA 1
ATOM 756 C C . LYS A 1 98 ? -20.627 8.563 29.128 1.00 77.38 98 LYS A C 1
ATOM 758 O O . LYS A 1 98 ? -20.149 9.334 28.307 1.00 77.38 98 LYS A O 1
ATOM 763 N N . GLU A 1 99 ? -21.486 8.946 30.071 1.00 64.69 99 GLU A N 1
ATOM 764 C CA . GLU A 1 99 ? -21.978 10.323 30.222 1.00 64.69 99 GLU A CA 1
ATOM 765 C C . GLU A 1 99 ? -21.054 11.217 31.073 1.00 64.69 99 GLU A C 1
ATOM 767 O O . GLU A 1 99 ? -21.195 12.436 31.039 1.00 64.69 99 GLU A O 1
ATOM 772 N N . SER A 1 100 ? -20.073 10.654 31.796 1.00 54.03 100 SER A N 1
ATOM 773 C CA . SER A 1 100 ? -19.115 11.432 32.601 1.00 54.03 100 SER A CA 1
ATOM 774 C C . SER A 1 100 ? -17.658 11.022 32.349 1.00 54.03 100 SER A C 1
ATOM 776 O O . SER A 1 100 ? -17.286 9.875 32.622 1.00 54.03 100 SER A O 1
ATOM 778 N N . GLY A 1 101 ? -16.830 11.973 31.903 1.00 58.84 101 GLY A N 1
ATOM 779 C CA . GLY A 1 101 ? -15.378 11.829 31.736 1.00 58.84 101 GLY A CA 1
ATOM 780 C C . GLY A 1 101 ? -14.860 12.245 30.354 1.00 58.84 101 GLY A C 1
ATOM 781 O O . GLY A 1 101 ? -15.591 12.797 29.532 1.00 58.84 101 GLY A O 1
ATOM 782 N N . GLU A 1 102 ? -13.573 11.985 30.109 1.00 61.94 102 GLU A N 1
ATOM 783 C CA . GLU A 1 102 ? -12.961 12.095 28.783 1.00 61.94 102 GLU A CA 1
ATOM 784 C C . GLU A 1 102 ? -13.545 10.981 27.896 1.00 61.94 102 GLU A C 1
ATOM 786 O O . GLU A 1 102 ? -13.212 9.804 28.024 1.00 61.94 102 GLU A O 1
ATOM 791 N N . ASN A 1 103 ? -14.503 11.338 27.037 1.00 80.56 103 ASN A N 1
ATOM 792 C CA . ASN A 1 103 ? -15.296 10.375 26.260 1.00 80.56 103 ASN A CA 1
ATOM 793 C C . ASN A 1 103 ? -14.539 9.759 25.077 1.00 80.56 103 ASN A C 1
ATOM 795 O O . ASN A 1 103 ? -15.120 8.989 24.310 1.00 80.56 103 ASN A O 1
ATOM 799 N N . THR A 1 104 ? -13.264 10.103 24.921 1.00 87.56 104 THR A N 1
ATOM 800 C CA . THR A 1 104 ? -12.470 9.780 23.746 1.00 87.56 104 THR A CA 1
ATOM 801 C C . THR A 1 104 ? -11.039 9.475 24.166 1.00 87.56 104 THR A C 1
ATOM 803 O O . THR A 1 104 ? -10.399 10.306 24.800 1.00 87.56 104 THR A O 1
ATOM 806 N N . ILE A 1 105 ? -10.518 8.314 23.777 1.00 91.38 105 ILE A N 1
ATOM 807 C CA . ILE A 1 105 ? -9.112 7.937 23.980 1.00 91.38 105 ILE A CA 1
ATOM 808 C C . ILE A 1 105 ? -8.466 7.782 22.610 1.00 91.38 105 ILE A C 1
ATOM 810 O O . ILE A 1 105 ? -9.059 7.158 21.733 1.00 91.38 105 ILE A O 1
ATOM 814 N N . SER A 1 106 ? -7.261 8.322 22.420 1.00 94.12 106 SER A N 1
ATOM 815 C CA . SER A 1 106 ? -6.519 8.189 21.165 1.00 94.12 106 SER A CA 1
ATOM 816 C C . SER A 1 106 ? -5.137 7.586 21.389 1.00 94.12 106 SER A C 1
ATOM 818 O O . SER A 1 106 ? -4.445 7.947 22.340 1.00 94.12 106 SER A O 1
ATOM 820 N N . LEU A 1 107 ? -4.729 6.674 20.508 1.00 95.38 107 LEU A N 1
ATOM 821 C CA . LEU A 1 107 ? -3.400 6.066 20.485 1.00 95.38 107 LEU A CA 1
ATOM 822 C C . LEU A 1 107 ? -2.799 6.190 19.090 1.00 95.38 107 LEU A C 1
ATOM 824 O O . LEU A 1 107 ? -3.506 6.077 18.088 1.00 95.38 107 LEU A O 1
ATOM 828 N N . LYS A 1 108 ? -1.482 6.395 19.035 1.00 96.38 108 LYS A N 1
ATOM 829 C CA . LYS A 1 108 ? -0.725 6.512 17.788 1.00 96.38 108 LYS A CA 1
ATOM 830 C C . LYS A 1 108 ? 0.347 5.440 17.701 1.00 96.38 108 LYS A C 1
ATOM 832 O O . LYS A 1 108 ? 0.921 5.055 18.716 1.00 96.38 108 LYS A O 1
ATOM 837 N N . THR A 1 109 ? 0.613 4.973 16.490 1.00 96.62 109 THR A N 1
ATOM 838 C CA . THR A 1 109 ? 1.802 4.169 16.207 1.00 96.62 109 THR A CA 1
ATOM 839 C C . THR A 1 109 ? 3.037 5.059 16.122 1.00 96.62 109 THR A C 1
ATOM 841 O O . THR A 1 109 ? 2.931 6.269 15.918 1.00 96.62 109 THR A O 1
ATOM 844 N N . ASP A 1 110 ? 4.215 4.445 16.163 1.00 96.31 110 ASP A N 1
ATOM 845 C CA . ASP A 1 110 ? 5.411 5.068 15.601 1.00 96.31 110 ASP A CA 1
ATOM 846 C C . ASP A 1 110 ? 5.278 5.231 14.077 1.00 96.31 110 ASP A C 1
ATOM 848 O O . ASP A 1 110 ? 4.364 4.685 13.443 1.00 96.31 110 ASP A O 1
ATOM 852 N N . THR A 1 111 ? 6.210 5.970 13.474 1.00 96.31 111 THR A N 1
ATOM 853 C CA . THR A 1 111 ? 6.281 6.124 12.018 1.00 96.31 111 THR A CA 1
ATOM 854 C C . THR A 1 111 ? 6.644 4.800 11.346 1.00 96.31 111 THR A C 1
ATOM 856 O O . THR A 1 111 ? 7.729 4.252 11.546 1.00 96.31 111 THR A O 1
ATOM 859 N N . ILE A 1 112 ? 5.760 4.322 10.476 1.00 95.50 112 ILE A N 1
ATOM 860 C CA . ILE A 1 112 ? 5.937 3.136 9.641 1.00 95.50 112 ILE A CA 1
ATOM 861 C C . ILE A 1 112 ? 6.274 3.590 8.219 1.00 95.50 112 ILE A C 1
ATOM 863 O O . ILE A 1 112 ? 5.530 4.358 7.615 1.00 95.50 112 ILE A O 1
ATOM 867 N N . LYS A 1 113 ? 7.384 3.094 7.664 1.00 94.56 113 LYS A N 1
ATOM 868 C CA . LYS A 1 113 ? 7.865 3.464 6.324 1.00 94.56 113 LYS A CA 1
ATOM 869 C C . LYS A 1 113 ? 7.623 2.346 5.317 1.00 94.56 113 LYS A C 1
ATOM 871 O O . LYS A 1 113 ? 8.224 1.276 5.426 1.00 94.56 113 LYS A O 1
ATOM 876 N N . ILE A 1 114 ? 6.822 2.618 4.289 1.00 91.88 114 ILE A N 1
ATOM 877 C CA . ILE A 1 114 ? 6.727 1.770 3.096 1.00 91.88 114 ILE A CA 1
ATOM 878 C C . ILE A 1 114 ? 7.792 2.246 2.107 1.00 91.88 114 ILE A C 1
ATOM 880 O O . ILE A 1 114 ? 7.735 3.368 1.602 1.00 91.88 114 ILE A O 1
ATOM 884 N N . LYS A 1 115 ? 8.793 1.402 1.834 1.00 89.25 115 LYS A N 1
ATOM 885 C CA . LYS A 1 115 ? 9.846 1.726 0.863 1.00 89.25 115 LYS A CA 1
ATOM 886 C C . LYS A 1 115 ? 9.354 1.483 -0.569 1.00 89.25 115 LYS A C 1
ATOM 888 O O . LYS A 1 115 ? 8.665 0.491 -0.804 1.00 89.25 115 LYS A O 1
ATOM 893 N N . PRO A 1 116 ? 9.743 2.330 -1.537 1.00 84.69 116 PRO A N 1
ATOM 894 C CA . PRO A 1 116 ? 9.528 2.031 -2.943 1.00 84.69 116 PRO A CA 1
ATOM 895 C C . PRO A 1 116 ? 10.195 0.710 -3.319 1.00 84.69 116 PRO A C 1
ATOM 897 O O . PRO A 1 116 ? 11.350 0.467 -2.964 1.00 84.69 116 PRO A O 1
ATOM 900 N N . ASN A 1 117 ? 9.481 -0.121 -4.074 1.00 81.06 117 ASN A N 1
ATOM 901 C CA . ASN A 1 117 ? 10.091 -1.261 -4.739 1.00 81.06 117 ASN A CA 1
ATOM 902 C C . ASN A 1 117 ? 10.753 -0.772 -6.034 1.00 81.06 117 ASN A C 1
ATOM 904 O O . ASN A 1 117 ? 10.084 -0.576 -7.049 1.00 81.06 117 ASN A O 1
ATOM 908 N N . ILE A 1 118 ? 12.057 -0.502 -5.973 1.00 79.06 118 ILE A N 1
ATOM 909 C CA . ILE A 1 118 ? 12.822 0.004 -7.114 1.00 79.06 118 ILE A CA 1
ATOM 910 C C . ILE A 1 118 ? 13.280 -1.188 -7.953 1.00 79.06 118 ILE A C 1
ATOM 912 O O . ILE A 1 118 ? 14.210 -1.899 -7.579 1.00 79.06 118 ILE A O 1
ATOM 916 N N . VAL A 1 119 ? 12.640 -1.390 -9.105 1.00 83.25 119 VAL A N 1
ATOM 917 C CA . VAL A 1 119 ? 13.128 -2.334 -10.117 1.00 83.25 119 VAL A CA 1
ATOM 918 C C . VAL A 1 119 ? 14.236 -1.635 -10.916 1.00 83.25 119 VAL A C 1
ATOM 920 O O . VAL A 1 119 ? 13.962 -0.592 -11.519 1.00 83.25 119 VAL A O 1
ATOM 923 N N . PRO A 1 120 ? 15.480 -2.150 -10.914 1.00 85.25 120 PRO A N 1
ATOM 924 C CA . PRO A 1 120 ? 16.591 -1.505 -11.604 1.00 85.25 120 PRO A CA 1
ATOM 925 C C . PRO A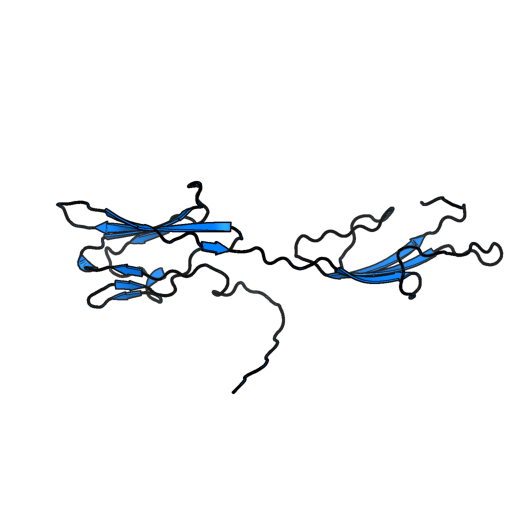 1 120 ? 16.361 -1.471 -13.119 1.00 85.25 120 PRO A C 1
ATOM 927 O O . PRO A 1 120 ? 15.873 -2.437 -13.702 1.00 85.25 120 PRO A O 1
ATOM 930 N N . LEU A 1 121 ? 16.745 -0.360 -13.750 1.00 89.38 121 LEU A N 1
ATOM 931 C CA . LEU A 1 121 ? 16.761 -0.222 -15.206 1.00 89.38 121 LEU A CA 1
ATOM 932 C C . LEU A 1 121 ? 18.004 -0.914 -15.766 1.00 89.38 121 LEU A C 1
ATOM 934 O O . LEU A 1 121 ? 19.124 -0.604 -15.352 1.00 89.38 121 LEU A O 1
ATOM 938 N N . LYS A 1 122 ? 17.825 -1.832 -16.714 1.00 91.50 122 LYS A N 1
ATOM 939 C CA . LYS A 1 122 ? 18.924 -2.590 -17.314 1.00 91.50 122 LYS A CA 1
ATOM 940 C C . LYS A 1 122 ? 18.674 -2.848 -18.792 1.00 91.50 122 LYS A C 1
ATOM 942 O O . LYS A 1 122 ? 17.671 -3.448 -19.157 1.00 91.50 122 LYS A O 1
ATOM 947 N N . ILE A 1 123 ? 19.637 -2.483 -19.637 1.00 91.19 123 ILE A N 1
ATOM 948 C CA . ILE A 1 123 ? 19.696 -2.991 -21.011 1.00 91.19 123 ILE A CA 1
ATOM 949 C C . ILE A 1 123 ? 20.209 -4.430 -20.925 1.00 91.19 123 ILE A C 1
ATOM 951 O O . ILE A 1 123 ? 21.365 -4.669 -20.586 1.00 91.19 123 ILE A O 1
ATOM 955 N N . VAL A 1 124 ? 19.326 -5.394 -21.163 1.00 93.69 124 VAL A N 1
ATOM 956 C CA . VAL A 1 124 ? 19.660 -6.826 -21.156 1.00 93.69 124 VAL A CA 1
ATOM 957 C C . VAL A 1 124 ? 20.352 -7.201 -22.456 1.00 93.69 124 VAL A C 1
ATOM 959 O O . VAL A 1 124 ? 21.304 -7.979 -22.459 1.00 93.69 124 VAL A O 1
ATOM 962 N N . GLN A 1 125 ? 19.870 -6.642 -23.563 1.00 93.38 125 GLN A N 1
ATOM 963 C CA . GLN A 1 125 ? 20.402 -6.904 -24.884 1.00 93.38 125 GLN A CA 1
ATOM 964 C C . GLN A 1 125 ? 20.245 -5.673 -25.766 1.00 93.38 125 GLN A C 1
ATOM 966 O O . GLN A 1 125 ? 19.188 -5.047 -25.791 1.00 93.38 125 GLN A O 1
ATOM 971 N N . LEU A 1 126 ? 21.292 -5.381 -26.528 1.00 93.38 126 LEU A N 1
ATOM 972 C CA . LEU A 1 126 ? 21.260 -4.486 -27.672 1.00 93.38 126 LEU A CA 1
ATOM 973 C C . LEU A 1 126 ? 22.111 -5.124 -28.765 1.00 93.38 126 LEU A C 1
ATOM 975 O O . LEU A 1 126 ? 23.258 -5.505 -28.520 1.00 93.38 126 LEU A O 1
ATOM 979 N N . LYS A 1 127 ? 21.540 -5.282 -29.954 1.00 93.06 127 LYS A N 1
ATOM 980 C CA . LYS A 1 127 ? 22.235 -5.837 -31.110 1.00 93.06 127 LYS A CA 1
ATOM 981 C C . LYS A 1 127 ? 22.020 -4.973 -32.334 1.00 93.06 127 LYS A C 1
ATOM 983 O O . LYS A 1 127 ? 20.929 -4.435 -32.526 1.00 93.06 127 LYS A O 1
ATOM 988 N N . VAL A 1 128 ? 23.044 -4.921 -33.174 1.00 91.56 128 VAL A N 1
ATOM 989 C CA . VAL A 1 128 ? 22.984 -4.376 -34.527 1.00 91.56 128 VAL A CA 1
ATOM 990 C C . VAL A 1 128 ? 23.398 -5.487 -35.485 1.00 91.56 128 VAL A C 1
ATOM 992 O O . VAL A 1 128 ? 24.479 -6.053 -35.343 1.00 91.56 128 VAL A O 1
ATOM 995 N N . ASN A 1 129 ? 22.528 -5.828 -36.437 1.00 89.94 129 ASN A N 1
ATOM 996 C CA . ASN A 1 129 ? 22.716 -6.936 -37.381 1.00 89.94 129 ASN A CA 1
ATOM 997 C C . ASN A 1 129 ? 23.082 -8.253 -36.670 1.00 89.94 129 ASN A C 1
ATOM 999 O O . ASN A 1 129 ? 24.072 -8.898 -37.005 1.00 89.94 129 ASN A O 1
ATOM 1003 N N . ASP A 1 130 ? 22.314 -8.595 -35.630 1.00 87.81 130 ASP A N 1
ATOM 1004 C CA . ASP A 1 130 ? 22.486 -9.772 -34.760 1.00 87.81 130 ASP A CA 1
ATOM 1005 C C . ASP A 1 130 ? 23.780 -9.830 -33.929 1.00 87.81 130 ASP A C 1
ATOM 1007 O O . ASP A 1 130 ? 23.943 -10.721 -33.090 1.00 87.81 130 ASP A O 1
ATOM 1011 N N . GLN A 1 131 ? 24.666 -8.845 -34.070 1.00 89.19 131 GLN A N 1
ATOM 1012 C CA . GLN A 1 131 ? 25.882 -8.719 -33.276 1.00 89.19 131 GLN A CA 1
ATOM 1013 C C . GLN A 1 131 ? 25.623 -7.857 -32.046 1.00 89.19 131 GLN A C 1
ATOM 1015 O O . GLN A 1 131 ? 24.957 -6.828 -32.140 1.00 89.19 131 GLN A O 1
ATOM 1020 N N . ALA A 1 132 ? 26.151 -8.271 -30.891 1.00 90.12 132 ALA A N 1
ATOM 1021 C CA . ALA A 1 132 ? 26.088 -7.463 -29.678 1.00 90.12 132 ALA A CA 1
ATOM 1022 C C . ALA A 1 132 ? 26.704 -6.083 -29.946 1.00 90.12 132 ALA A C 1
ATOM 1024 O O . ALA A 1 132 ? 27.805 -5.983 -30.487 1.00 90.12 132 ALA A O 1
ATOM 1025 N N . ALA A 1 133 ? 25.958 -5.034 -29.616 1.00 83.81 133 ALA A N 1
ATOM 1026 C CA . ALA A 1 133 ? 26.391 -3.670 -29.843 1.00 83.81 133 ALA A CA 1
ATOM 1027 C C . ALA A 1 133 ? 27.070 -3.124 -28.587 1.00 83.81 133 ALA A C 1
ATOM 1029 O O . ALA A 1 133 ? 26.461 -3.071 -27.517 1.00 83.81 133 ALA A O 1
ATOM 1030 N N . ASP A 1 134 ? 28.315 -2.682 -28.746 1.00 78.62 134 ASP A N 1
ATOM 1031 C CA . ASP A 1 134 ? 28.984 -1.828 -27.772 1.00 78.62 134 ASP A CA 1
ATOM 1032 C C . ASP A 1 134 ? 28.445 -0.389 -27.864 1.00 78.62 134 ASP A C 1
ATOM 1034 O O . ASP A 1 134 ? 27.574 -0.064 -28.673 1.00 78.62 134 ASP A O 1
ATOM 1038 N N . THR A 1 135 ? 28.992 0.521 -27.058 1.00 77.00 135 THR A N 1
ATOM 1039 C CA . THR A 1 135 ? 28.603 1.945 -27.052 1.00 77.00 135 THR A CA 1
ATOM 1040 C C . THR A 1 135 ? 28.774 2.642 -28.406 1.00 77.00 135 THR A C 1
ATOM 1042 O O . THR A 1 135 ? 28.191 3.704 -28.626 1.00 77.00 135 THR A O 1
ATOM 1045 N N . LYS A 1 136 ? 29.565 2.062 -29.318 1.00 77.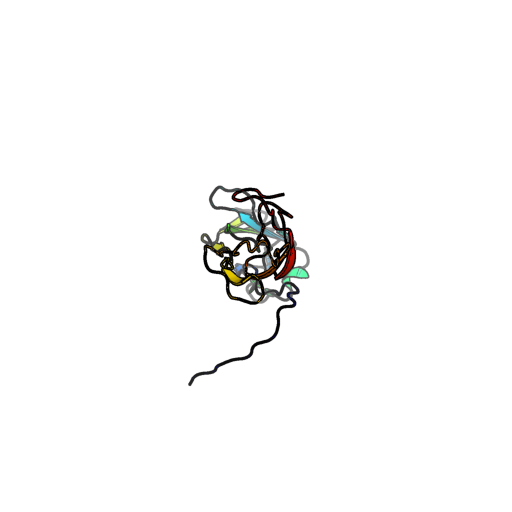75 136 LYS A N 1
ATOM 1046 C CA . LYS A 1 136 ? 29.731 2.512 -30.701 1.00 77.75 136 LYS A CA 1
ATOM 1047 C C . LYS A 1 136 ? 29.728 1.313 -31.639 1.00 77.75 136 LYS A C 1
ATOM 1049 O O . LYS A 1 136 ? 30.467 0.358 -31.428 1.00 77.75 136 LYS A O 1
ATOM 1054 N N . TYR A 1 137 ? 28.952 1.415 -32.712 1.00 77.00 137 TYR A N 1
ATOM 1055 C CA . TYR A 1 137 ? 28.926 0.437 -33.793 1.00 77.00 137 TYR A CA 1
ATOM 1056 C C . TYR A 1 137 ? 29.284 1.132 -35.109 1.00 77.00 137 TYR A C 1
ATOM 1058 O O . TYR A 1 137 ? 28.707 2.169 -35.440 1.00 77.00 137 TYR A O 1
ATOM 1066 N N . PHE A 1 138 ? 30.252 0.583 -35.844 1.00 77.81 138 PHE A N 1
ATOM 1067 C CA . PHE A 1 138 ? 30.729 1.149 -37.106 1.00 77.81 138 PHE A CA 1
ATOM 1068 C C . PHE A 1 138 ? 30.193 0.343 -38.283 1.00 77.81 138 PHE A C 1
ATOM 1070 O O . PHE A 1 138 ? 30.387 -0.868 -38.352 1.00 77.81 138 PHE A O 1
ATOM 1077 N N . ILE A 1 139 ? 29.563 1.030 -39.236 1.00 76.00 139 ILE A N 1
ATOM 1078 C CA . ILE A 1 139 ? 29.096 0.424 -40.484 1.00 76.00 139 ILE A CA 1
ATOM 1079 C C . ILE A 1 139 ? 30.006 0.917 -41.611 1.00 76.00 139 ILE A C 1
ATOM 1081 O O . ILE A 1 139 ? 30.009 2.117 -41.895 1.00 76.00 139 ILE A O 1
ATOM 1085 N N . PRO A 1 140 ? 30.799 0.037 -42.248 1.00 75.44 140 PRO A N 1
ATOM 1086 C CA . PRO A 1 140 ? 31.648 0.443 -43.356 1.00 75.44 140 PRO A CA 1
ATOM 1087 C C . PRO A 1 140 ? 30.784 0.789 -44.574 1.00 75.44 140 PRO A C 1
ATOM 1089 O O . PRO A 1 140 ? 30.004 -0.034 -45.056 1.00 75.44 140 PRO A O 1
ATOM 1092 N N . LEU A 1 141 ? 30.939 2.006 -45.096 1.00 69.19 141 LEU A N 1
ATOM 1093 C CA . LEU A 1 141 ? 30.317 2.410 -46.354 1.00 69.19 141 LEU A CA 1
ATOM 1094 C C . LEU A 1 141 ? 31.128 1.816 -47.514 1.00 69.19 141 LEU A C 1
ATOM 1096 O O . LEU A 1 141 ? 32.274 2.201 -47.737 1.00 69.19 141 LEU A O 1
ATOM 1100 N N . ASN A 1 142 ? 30.549 0.859 -48.243 1.00 70.75 142 ASN A N 1
ATOM 1101 C CA . ASN A 1 142 ? 31.150 0.274 -49.443 1.00 70.75 142 ASN A CA 1
ATOM 1102 C C . ASN A 1 142 ? 30.307 0.622 -50.677 1.00 70.75 142 ASN A C 1
ATOM 1104 O O . ASN A 1 142 ? 29.189 0.130 -50.827 1.00 70.75 142 ASN A O 1
ATOM 1108 N N . SER A 1 143 ? 30.862 1.428 -51.586 1.00 65.75 143 SER A N 1
ATOM 1109 C CA . SER A 1 143 ? 30.178 1.890 -52.804 1.00 65.75 143 SER A CA 1
ATOM 1110 C C . SER A 1 143 ? 29.781 0.762 -53.765 1.00 65.75 143 SER A C 1
ATOM 1112 O O . SER A 1 143 ? 28.839 0.924 -54.535 1.00 65.75 143 SER A O 1
ATOM 1114 N N . SER A 1 144 ? 30.449 -0.394 -53.705 1.00 71.56 144 SER A N 1
ATOM 1115 C CA . SER A 1 144 ? 30.151 -1.560 -54.548 1.00 71.56 144 SER A CA 1
ATOM 1116 C C . SER A 1 144 ? 29.008 -2.423 -53.995 1.00 71.56 144 SER A C 1
ATOM 1118 O O . SER A 1 144 ? 28.397 -3.182 -54.746 1.00 71.56 144 SER A O 1
ATOM 1120 N N . LYS A 1 145 ? 28.709 -2.323 -52.690 1.00 73.06 145 LYS A N 1
ATOM 1121 C CA . LYS A 1 145 ? 27.576 -2.981 -52.009 1.00 73.06 145 LYS A CA 1
ATOM 1122 C C . LYS A 1 145 ? 27.054 -2.076 -50.880 1.00 73.06 145 LYS A C 1
ATOM 1124 O O . LYS A 1 145 ? 27.403 -2.295 -49.719 1.00 73.06 145 LYS A O 1
ATOM 1129 N N . PRO A 1 146 ? 26.240 -1.055 -51.202 1.00 72.06 146 PRO A N 1
ATOM 1130 C CA . PRO A 1 146 ? 25.787 -0.088 -50.212 1.00 72.06 146 PRO A CA 1
ATOM 1131 C C . PRO A 1 146 ? 24.846 -0.743 -49.195 1.00 72.06 146 PRO A C 1
ATOM 1133 O O . PRO A 1 146 ? 23.799 -1.286 -49.559 1.00 72.06 146 PRO A O 1
ATOM 1136 N N . ILE A 1 147 ? 25.204 -0.663 -47.912 1.00 74.06 147 ILE A N 1
ATOM 1137 C CA . ILE A 1 147 ? 24.327 -1.052 -46.805 1.00 74.06 147 ILE A CA 1
ATOM 1138 C C . ILE A 1 147 ? 23.347 0.098 -46.587 1.00 74.06 147 ILE A C 1
ATOM 1140 O O . ILE A 1 147 ? 23.749 1.211 -46.251 1.00 74.06 147 ILE A O 1
ATOM 1144 N N . ARG A 1 148 ? 22.057 -0.157 -46.810 1.00 82.31 148 ARG A N 1
ATOM 1145 C CA . ARG A 1 148 ? 21.002 0.866 -46.684 1.00 82.31 148 ARG A CA 1
ATOM 1146 C C . ARG A 1 148 ? 20.218 0.774 -45.381 1.00 82.31 148 ARG A C 1
ATOM 1148 O O . ARG A 1 148 ? 19.494 1.705 -45.049 1.00 82.31 148 ARG A O 1
ATOM 1155 N N . PHE A 1 149 ? 20.366 -0.331 -44.657 1.00 86.38 149 PHE A N 1
ATOM 1156 C CA . PHE A 1 149 ? 19.600 -0.615 -43.453 1.00 86.38 149 PHE A CA 1
ATOM 1157 C C . PHE A 1 149 ? 20.452 -1.376 -42.439 1.00 86.38 149 PHE A C 1
ATOM 1159 O O . PHE A 1 149 ? 21.330 -2.148 -42.827 1.00 86.38 149 PHE A O 1
ATOM 1166 N N . ALA A 1 150 ? 20.156 -1.188 -41.159 1.00 88.81 150 ALA A N 1
ATOM 1167 C CA . ALA A 1 150 ? 20.663 -2.005 -40.065 1.00 88.81 150 ALA A CA 1
ATOM 1168 C C . ALA A 1 150 ? 19.483 -2.561 -39.267 1.00 88.81 150 ALA A C 1
ATOM 1170 O O . ALA A 1 150 ? 18.522 -1.843 -39.000 1.00 88.81 150 ALA A O 1
ATOM 1171 N N . THR A 1 151 ? 19.558 -3.820 -38.855 1.00 92.12 151 THR A N 1
ATOM 1172 C CA . THR A 1 151 ? 18.570 -4.388 -37.935 1.00 92.12 151 THR A CA 1
ATOM 1173 C C . THR A 1 151 ? 19.006 -4.083 -36.511 1.00 92.12 151 THR A C 1
ATOM 1175 O O . THR A 1 151 ? 20.063 -4.544 -36.088 1.00 92.12 151 THR A O 1
ATOM 1178 N N . ILE A 1 152 ? 18.213 -3.316 -35.768 1.00 93.12 152 ILE A N 1
ATOM 1179 C CA . ILE A 1 152 ? 18.473 -2.989 -34.364 1.00 93.12 152 ILE A CA 1
ATOM 1180 C C . ILE A 1 152 ? 17.469 -3.754 -33.512 1.00 93.12 152 ILE A C 1
ATOM 1182 O O . ILE A 1 152 ? 16.269 -3.541 -33.655 1.00 93.12 152 ILE A O 1
ATOM 1186 N N . SER A 1 153 ? 17.942 -4.613 -32.611 1.00 95.06 153 SER A N 1
ATOM 1187 C CA . SER A 1 153 ? 17.083 -5.350 -31.673 1.00 95.06 153 SER A CA 1
ATOM 1188 C C . SER A 1 153 ? 17.511 -5.126 -30.234 1.00 95.06 153 SER A C 1
ATOM 1190 O O . SER A 1 153 ? 18.710 -5.063 -29.951 1.00 95.06 153 SER A O 1
ATOM 1192 N N . TRP A 1 154 ? 16.548 -5.055 -29.321 1.00 95.12 154 TRP A N 1
ATOM 1193 C CA . TRP A 1 154 ? 16.808 -4.759 -27.920 1.00 95.12 154 TRP A CA 1
ATOM 1194 C C . TRP A 1 154 ? 15.881 -5.513 -26.968 1.00 95.12 154 TRP A C 1
ATOM 1196 O O . TRP A 1 154 ? 14.769 -5.917 -27.311 1.00 95.12 154 TRP A O 1
ATOM 1206 N N . GLN A 1 155 ? 16.356 -5.635 -25.733 1.00 95.38 155 GLN A N 1
ATOM 1207 C CA . GLN A 1 155 ? 15.588 -6.034 -24.565 1.00 95.38 155 GLN A CA 1
ATOM 1208 C C . GLN A 1 155 ? 16.063 -5.205 -23.375 1.00 95.38 155 GLN A C 1
ATOM 1210 O O . GLN A 1 155 ? 17.257 -5.160 -23.069 1.00 95.38 155 GLN A O 1
ATOM 1215 N N . VAL A 1 156 ? 15.122 -4.564 -22.696 1.00 94.38 156 VAL A N 1
ATOM 1216 C CA . VAL A 1 156 ? 15.365 -3.734 -21.518 1.00 94.38 156 VAL A CA 1
ATOM 1217 C C . VAL A 1 156 ? 14.430 -4.186 -20.401 1.00 94.38 156 VAL A C 1
ATOM 1219 O O . VAL A 1 156 ? 13.244 -4.426 -20.621 1.00 94.38 156 VAL A O 1
ATOM 1222 N N . GLU A 1 157 ? 14.973 -4.298 -19.197 1.00 92.88 157 GLU A N 1
ATOM 1223 C CA . GLU A 1 157 ? 14.243 -4.591 -17.967 1.00 92.88 157 GLU A CA 1
ATOM 1224 C C . GLU A 1 157 ? 14.149 -3.333 -17.102 1.00 92.88 157 GLU A C 1
ATOM 1226 O O . GLU A 1 157 ? 15.074 -2.519 -17.064 1.00 92.88 157 GLU A O 1
ATOM 1231 N N . GLY A 1 158 ? 13.025 -3.168 -16.405 1.00 90.06 158 GLY A N 1
ATOM 1232 C CA . GLY A 1 158 ? 12.774 -1.995 -15.579 1.00 90.06 158 GLY A CA 1
ATOM 1233 C C . GLY A 1 158 ? 11.414 -2.004 -14.895 1.00 90.06 158 GLY A C 1
ATOM 1234 O O . GLY A 1 158 ? 10.611 -2.921 -15.068 1.00 90.06 158 GLY A O 1
ATOM 1235 N N . GLY A 1 159 ? 11.167 -0.965 -14.097 1.00 85.31 159 GLY A N 1
ATOM 1236 C CA . GLY A 1 159 ? 9.887 -0.754 -13.420 1.00 85.31 159 GLY A CA 1
ATOM 1237 C C . GLY A 1 159 ? 8.750 -0.354 -14.366 1.00 85.31 159 GLY A C 1
ATOM 1238 O O . GLY A 1 159 ? 8.963 -0.045 -15.536 1.00 85.31 159 GLY A O 1
ATOM 1239 N N . LYS A 1 160 ? 7.526 -0.314 -13.826 1.00 80.50 160 LYS A N 1
ATOM 1240 C CA . LYS A 1 160 ? 6.286 -0.015 -14.570 1.00 80.50 160 LYS A CA 1
ATOM 1241 C C . LYS A 1 160 ? 6.312 1.333 -15.306 1.00 80.50 160 LYS A C 1
ATOM 1243 O O . LYS A 1 160 ? 5.688 1.456 -16.354 1.00 80.50 160 LYS A O 1
ATOM 1248 N N . ASP A 1 161 ? 7.058 2.303 -14.783 1.00 81.81 161 ASP A N 1
ATOM 1249 C CA . ASP A 1 161 ? 7.149 3.662 -15.331 1.00 81.81 161 ASP A CA 1
ATOM 1250 C C . ASP A 1 161 ? 8.385 3.876 -16.229 1.00 81.81 161 ASP A C 1
ATOM 1252 O O . ASP A 1 161 ? 8.716 5.010 -16.585 1.00 81.81 161 ASP A O 1
ATOM 1256 N N . MET A 1 162 ? 9.086 2.795 -16.596 1.00 89.31 162 MET A N 1
ATOM 1257 C CA . MET A 1 162 ? 10.223 2.846 -17.513 1.00 89.31 162 MET A CA 1
ATOM 1258 C C . MET A 1 162 ? 9.805 3.403 -18.880 1.00 89.31 162 MET A C 1
ATOM 1260 O O . MET A 1 162 ? 8.813 2.983 -19.473 1.00 89.31 162 MET A O 1
ATOM 1264 N N . LYS A 1 163 ? 10.623 4.314 -19.409 1.00 90.19 163 LYS A N 1
ATOM 1265 C CA . LYS A 1 163 ? 10.511 4.854 -20.766 1.00 90.19 163 LYS A CA 1
ATOM 1266 C C . LYS A 1 163 ? 11.803 4.563 -21.508 1.00 90.19 163 LYS A C 1
ATOM 1268 O O . LYS A 1 163 ? 12.880 4.765 -20.956 1.00 90.19 163 LYS A O 1
ATOM 1273 N N . ILE A 1 164 ? 11.681 4.088 -22.740 1.00 92.50 164 ILE A N 1
ATOM 1274 C CA . ILE A 1 164 ? 12.820 3.759 -23.592 1.00 92.50 164 ILE A CA 1
ATOM 1275 C C . ILE A 1 164 ? 12.648 4.534 -24.880 1.00 92.50 164 ILE A C 1
ATOM 1277 O O . ILE A 1 164 ? 11.554 4.576 -25.448 1.00 92.50 164 ILE A O 1
ATOM 1281 N N . GLU A 1 165 ? 13.732 5.153 -25.317 1.00 92.81 165 GLU A N 1
ATOM 1282 C CA . GLU A 1 165 ? 13.772 5.931 -26.539 1.00 92.81 165 GLU A CA 1
ATOM 1283 C C . GLU A 1 165 ? 14.938 5.455 -27.399 1.00 92.81 165 GLU A C 1
ATOM 1285 O O . GLU A 1 165 ? 16.041 5.223 -26.902 1.00 92.81 165 GLU A O 1
ATOM 1290 N N . LEU A 1 166 ? 14.675 5.307 -28.693 1.00 88.75 166 LEU A N 1
ATOM 1291 C CA . LEU A 1 166 ? 15.679 5.087 -29.715 1.00 88.75 166 LEU A CA 1
ATOM 1292 C C . LEU A 1 166 ? 15.760 6.349 -30.569 1.00 88.75 166 LEU A C 1
ATOM 1294 O O . LEU A 1 166 ? 14.826 6.687 -31.299 1.00 88.75 166 LEU A O 1
ATOM 1298 N N . LEU A 1 167 ? 16.872 7.061 -30.420 1.00 87.38 167 LEU A N 1
ATOM 1299 C CA . LEU A 1 167 ? 17.141 8.306 -31.127 1.00 87.38 167 LEU A CA 1
ATOM 1300 C C . LEU A 1 167 ? 18.008 8.048 -32.370 1.00 87.38 167 LEU A C 1
ATOM 1302 O O . LEU A 1 167 ? 18.878 7.174 -32.322 1.00 87.38 167 LEU A O 1
ATOM 1306 N N . PRO A 1 168 ? 17.815 8.820 -33.458 1.00 80.06 168 PRO A N 1
ATOM 1307 C CA . PRO A 1 168 ? 16.868 9.938 -33.593 1.00 80.06 168 PRO A CA 1
ATOM 1308 C C . PRO A 1 168 ? 15.405 9.516 -33.836 1.00 80.06 168 PRO A C 1
ATOM 1310 O O . PRO A 1 168 ? 14.496 10.249 -33.459 1.00 80.06 168 PRO A O 1
ATOM 1313 N N . SER A 1 169 ? 15.166 8.341 -34.422 1.00 80.00 169 SER A N 1
ATOM 1314 C CA . SER A 1 169 ? 13.842 7.816 -34.789 1.00 80.00 169 SER A CA 1
ATOM 1315 C C . SER A 1 169 ? 13.762 6.325 -34.431 1.00 80.00 169 SER A C 1
ATOM 1317 O O . SER A 1 169 ? 14.775 5.631 -34.570 1.00 80.00 169 SER A O 1
ATOM 1319 N N . PRO A 1 170 ? 12.608 5.790 -33.977 1.00 87.12 170 PRO A N 1
ATOM 1320 C CA . PRO A 1 170 ? 11.271 6.401 -33.892 1.00 87.12 170 PRO A CA 1
ATOM 1321 C C . PRO A 1 170 ? 10.977 7.158 -32.580 1.00 87.12 170 PRO A C 1
ATOM 1323 O O . PRO A 1 170 ? 9.831 7.530 -32.326 1.00 87.12 170 PRO A O 1
ATOM 1326 N N . GLY A 1 171 ? 11.972 7.371 -31.714 1.00 90.06 171 GLY A N 1
ATOM 1327 C CA . GLY A 1 171 ? 11.751 7.916 -30.377 1.00 90.06 171 GLY A CA 1
ATOM 1328 C C . GLY A 1 171 ? 11.272 6.821 -29.428 1.00 90.06 171 GLY A C 1
ATOM 1329 O O . GLY A 1 171 ? 11.969 5.827 -29.242 1.00 90.06 171 GLY A O 1
ATOM 1330 N N . LYS A 1 172 ? 10.103 6.985 -28.802 1.00 93.12 172 LYS A N 1
ATOM 1331 C CA . LYS A 1 172 ? 9.607 6.045 -27.780 1.00 93.12 172 LYS A CA 1
ATOM 1332 C C . LYS A 1 172 ? 9.366 4.648 -28.350 1.00 93.12 172 LYS A C 1
ATOM 1334 O O . LYS A 1 172 ? 8.632 4.488 -29.321 1.00 93.12 172 LYS A O 1
ATOM 1339 N N . ILE A 1 173 ? 9.928 3.639 -27.692 1.00 93.62 173 ILE A N 1
ATOM 1340 C CA . ILE A 1 173 ? 9.881 2.235 -28.112 1.00 93.62 173 ILE A CA 1
ATOM 1341 C C . ILE A 1 173 ? 9.480 1.302 -26.956 1.00 93.62 173 ILE A C 1
ATOM 1343 O O . ILE A 1 173 ? 9.669 1.651 -25.786 1.00 93.62 173 ILE A O 1
ATOM 1347 N N . PRO A 1 174 ? 8.914 0.114 -27.252 1.00 94.44 174 PRO A N 1
ATOM 1348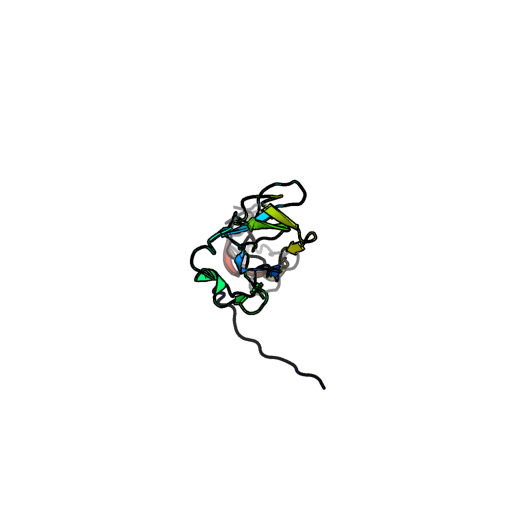 C CA . PRO A 1 174 ? 8.606 -0.885 -26.229 1.00 94.44 174 PRO A CA 1
ATOM 1349 C C . PRO A 1 174 ? 9.882 -1.477 -25.592 1.00 94.44 174 PRO A C 1
ATOM 1351 O O . PRO A 1 174 ? 10.954 -1.387 -26.187 1.00 94.44 174 PRO A O 1
ATOM 1354 N N . PRO A 1 175 ? 9.790 -2.144 -24.424 1.00 94.12 175 PRO A N 1
ATOM 1355 C CA . PRO A 1 175 ? 10.943 -2.754 -23.745 1.00 94.12 175 PRO A CA 1
ATOM 1356 C C . PRO A 1 175 ? 11.668 -3.857 -24.502 1.00 94.12 175 PRO A C 1
ATOM 1358 O O . PRO A 1 175 ? 12.868 -4.042 -24.318 1.00 94.12 175 PRO A O 1
ATOM 1361 N N . VAL A 1 176 ? 10.953 -4.575 -25.362 1.00 95.69 176 VAL A N 1
ATOM 1362 C CA . VAL A 1 176 ? 11.512 -5.594 -26.247 1.00 95.69 176 VAL A CA 1
ATOM 1363 C C . VAL A 1 176 ? 11.074 -5.257 -27.654 1.00 95.69 176 VAL A C 1
ATOM 1365 O O . VAL A 1 176 ? 9.894 -4.979 -27.883 1.00 95.69 176 VAL A O 1
ATOM 1368 N N . GLY A 1 177 ? 12.008 -5.268 -28.593 1.00 95.00 177 GLY A N 1
ATOM 1369 C CA . GLY A 1 177 ? 11.684 -4.923 -29.963 1.00 95.00 177 GLY A CA 1
ATOM 1370 C C . GLY A 1 177 ? 12.826 -5.134 -30.934 1.00 95.00 177 GLY A C 1
ATOM 1371 O O . GLY A 1 177 ? 13.960 -5.445 -30.567 1.00 95.00 177 GLY A O 1
ATOM 1372 N N . CYS A 1 178 ? 12.476 -4.983 -32.202 1.00 94.81 178 CYS A N 1
ATOM 1373 C CA . CYS A 1 178 ? 13.387 -5.036 -33.324 1.00 94.81 178 CYS A CA 1
ATOM 1374 C C . CYS A 1 178 ? 12.884 -4.072 -34.398 1.00 94.81 178 CYS A C 1
ATOM 1376 O O . CYS A 1 178 ? 11.684 -4.051 -34.683 1.00 94.81 178 CYS A O 1
ATOM 1378 N N . ILE A 1 179 ? 13.780 -3.276 -34.980 1.00 93.25 179 ILE A N 1
ATOM 1379 C CA . ILE A 1 179 ? 13.472 -2.404 -36.114 1.00 93.25 179 ILE A CA 1
ATOM 1380 C C . ILE A 1 179 ? 14.517 -2.536 -37.208 1.00 93.25 179 ILE A C 1
ATOM 1382 O O . ILE A 1 179 ? 15.679 -2.853 -36.963 1.00 93.25 179 ILE A O 1
ATOM 1386 N N . ILE A 1 180 ? 14.090 -2.197 -38.417 1.00 91.62 180 ILE A N 1
ATOM 1387 C CA . ILE A 1 180 ? 14.973 -1.948 -39.545 1.00 91.62 180 ILE A CA 1
ATOM 1388 C C . ILE A 1 180 ? 15.228 -0.440 -39.580 1.00 91.62 180 ILE A C 1
ATOM 1390 O O . ILE A 1 180 ? 14.322 0.342 -39.863 1.00 91.62 180 ILE A O 1
ATOM 1394 N N . TYR A 1 181 ? 16.450 -0.035 -39.256 1.00 87.50 181 TYR A N 1
ATOM 1395 C CA . TYR A 1 181 ? 16.872 1.357 -39.199 1.00 87.50 181 TYR A CA 1
ATOM 1396 C C . TYR A 1 181 ? 17.524 1.776 -40.527 1.00 87.50 181 TYR A C 1
ATOM 1398 O O . TYR A 1 181 ? 18.514 1.154 -40.931 1.00 87.50 181 TYR A O 1
ATOM 1406 N N . PRO A 1 182 ? 17.002 2.796 -41.232 1.00 85.31 182 PRO A N 1
ATOM 1407 C CA . PRO A 1 182 ? 17.587 3.269 -42.483 1.00 85.31 182 PRO A CA 1
ATOM 1408 C C . PRO A 1 182 ? 18.905 4.014 -42.237 1.00 85.31 182 PRO A C 1
ATOM 1410 O O . PRO A 1 182 ? 19.029 4.814 -41.315 1.00 85.31 182 PRO A O 1
ATOM 1413 N N . LEU A 1 183 ? 19.901 3.769 -43.087 1.00 80.44 183 LEU A N 1
ATOM 1414 C CA . LEU A 1 183 ? 21.220 4.395 -42.995 1.00 80.44 183 LEU A CA 1
ATOM 1415 C C . LEU A 1 183 ? 21.416 5.418 -44.113 1.00 80.44 183 LEU A C 1
ATOM 1417 O O . LEU A 1 183 ? 21.223 5.109 -45.295 1.00 80.44 183 LEU A O 1
ATOM 1421 N N . SER A 1 184 ? 21.873 6.616 -43.743 1.00 75.06 184 SER A N 1
ATOM 1422 C CA . SER A 1 184 ? 22.316 7.606 -44.722 1.00 75.06 184 SER A CA 1
ATOM 1423 C C . SER A 1 184 ? 23.567 7.113 -45.446 1.00 75.06 184 SER A C 1
ATOM 1425 O O . SER A 1 184 ? 24.478 6.551 -44.841 1.00 75.06 184 SER A O 1
ATOM 1427 N N . GLN A 1 185 ? 23.616 7.348 -46.756 1.00 69.62 185 GLN A N 1
ATOM 1428 C CA . GLN A 1 185 ? 24.801 7.079 -47.577 1.00 69.62 185 GLN A CA 1
ATOM 1429 C C . GLN A 1 185 ? 25.811 8.237 -47.525 1.00 69.62 185 GLN A C 1
ATOM 1431 O O . GLN A 1 185 ? 26.911 8.125 -48.061 1.00 69.62 185 GLN A O 1
ATOM 1436 N N . GLN A 1 186 ? 25.441 9.356 -46.894 1.00 65.69 186 GLN A N 1
ATOM 1437 C CA . GLN A 1 186 ? 26.337 10.475 -46.637 1.00 65.69 186 GLN A CA 1
ATOM 1438 C C . GLN A 1 186 ? 27.000 10.299 -45.265 1.00 65.69 186 GLN A C 1
ATOM 1440 O O . GLN A 1 186 ? 26.294 10.068 -44.277 1.00 65.69 186 GLN A O 1
ATOM 1445 N N . PRO A 1 187 ? 28.335 10.439 -45.169 1.00 61.38 187 PRO A N 1
ATOM 1446 C CA . PRO A 1 187 ? 29.022 10.447 -43.885 1.00 61.38 187 PRO A CA 1
ATOM 1447 C C . PRO A 1 187 ? 28.408 11.484 -42.937 1.00 61.38 187 PRO A C 1
ATOM 1449 O O . PRO A 1 187 ? 28.100 12.601 -43.349 1.00 61.38 187 PRO A O 1
ATOM 1452 N N . SER A 1 188 ? 28.253 11.114 -41.665 1.00 58.66 188 SER A N 1
ATOM 1453 C CA . SER A 1 188 ? 27.782 12.008 -40.593 1.00 58.66 188 SER A CA 1
ATOM 1454 C C . SER A 1 188 ? 26.370 12.593 -40.772 1.00 58.66 188 SER A C 1
ATOM 1456 O O . SER A 1 188 ? 26.046 13.594 -40.139 1.00 58.66 188 SER A O 1
ATOM 1458 N N . SER A 1 189 ? 25.518 11.976 -41.595 1.00 56.62 189 SER A N 1
ATOM 1459 C CA . SER A 1 189 ? 24.116 12.369 -41.792 1.00 56.62 189 SER A CA 1
ATOM 1460 C C . SER A 1 189 ? 23.163 11.274 -41.280 1.00 56.62 189 SER A C 1
ATOM 1462 O O . SER A 1 189 ? 23.444 10.086 -41.425 1.00 56.62 189 SER A O 1
ATOM 1464 N N . GLN A 1 190 ? 22.043 11.657 -40.664 1.00 54.78 190 GLN A N 1
ATOM 1465 C CA . GLN A 1 190 ? 20.939 10.773 -40.253 1.00 54.78 190 GLN A CA 1
ATOM 1466 C C . GLN A 1 190 ? 19.624 11.330 -40.820 1.00 54.78 190 GLN A C 1
ATOM 1468 O O . GLN A 1 190 ? 19.496 12.544 -40.972 1.00 54.78 190 GLN A O 1
ATOM 1473 N N . THR A 1 191 ? 18.677 10.452 -41.167 1.00 51.78 191 THR A N 1
ATOM 1474 C CA . THR A 1 191 ? 17.322 10.804 -41.640 1.00 51.78 191 THR A CA 1
ATOM 1475 C C . THR A 1 191 ? 16.295 10.446 -40.581 1.00 51.78 191 THR A C 1
ATOM 1477 O O . THR A 1 191 ? 16.489 9.393 -39.932 1.00 51.78 191 THR A O 1
#

Radius of gyration: 29.5 Å; chains: 1; bounding box: 56×44×87 Å